Protein AF-A0A9E5L5M3-F1 (afdb_monomer_lite)

Secondary structure (DSSP, 8-state):
-HHHHHHHHHHHHHH--SS-----TTPPPSS-HHHHHHHHHHHHHHHHHHHHHHHHTS-BTTB---S-HHHHHTHHHHHHHHHH--EEETT-TTSHHHHHHHHHHHHHHHHHTTTSS-TT--HHHHHHHIIIIIEEEEES-HHHHHHHHHHHHHHHHTT---TTS-PPPP--TTTEEE--TT--EETTEES--HHHHH--S--THHHHHHHHHHHHHHHHHHHHHHHTT---THHHHHHHHHHHHHHHHHHHHHHS-------

Radius of gyration: 26.04 Å; chains: 1; bounding box: 80×56×61 Å

Sequence (263 aa):
MCQESLINYLLTELNSSSDGGRMDSSEVELVSRDDIETLIRLGETAIENDALVVNKGYETKDHHFKLPQSIRQNANIIDEKLEKIRTCDPAVGSGAFLVGMMTEVVRVRNVLAKYVSDNGRSIYDFKRHAIQNCLYGVDIDPGAVEIAKLRLWLSLIVDEQDIKQIKPLPNLDYKIMQGNSLLEEYEGIKLFDEGIVTASPLDNTKQIEEIKQRLSELQREFFKLHSAGELKGVKKQQIELELKKYNDWLNKLIKAPKVKADN

Structure (mmCIF, N/CA/C/O backbone):
data_AF-A0A9E5L5M3-F1
#
_entry.id   AF-A0A9E5L5M3-F1
#
loop_
_atom_site.group_PDB
_atom_site.id
_atom_site.type_symbol
_atom_site.label_atom_id
_atom_site.label_alt_id
_atom_site.label_comp_id
_atom_site.label_asym_id
_atom_site.label_entity_id
_atom_site.label_seq_id
_atom_site.pdbx_PDB_ins_code
_atom_site.Cartn_x
_atom_site.Cartn_y
_atom_site.Cartn_z
_atom_site.occupancy
_atom_site.B_iso_or_equiv
_atom_site.auth_seq_id
_atom_site.auth_comp_id
_atom_site.auth_asym_id
_atom_site.auth_atom_id
_atom_site.pdbx_PDB_model_num
ATOM 1 N N . MET A 1 1 ? 12.313 -4.919 6.194 1.00 84.75 1 MET A N 1
ATOM 2 C CA . MET A 1 1 ? 10.963 -5.462 6.459 1.00 84.75 1 MET A CA 1
ATOM 3 C C . MET A 1 1 ? 10.030 -5.170 5.291 1.00 84.75 1 MET A C 1
ATOM 5 O O . MET A 1 1 ? 9.664 -6.121 4.627 1.00 84.75 1 MET A O 1
ATOM 9 N N . CYS A 1 2 ? 9.731 -3.905 4.962 1.00 94.81 2 CYS A N 1
ATOM 10 C CA . CYS A 1 2 ? 8.803 -3.572 3.868 1.00 94.81 2 CYS A CA 1
ATOM 11 C C . CYS A 1 2 ? 9.214 -4.140 2.495 1.00 94.81 2 CYS A C 1
ATOM 13 O O . CYS A 1 2 ? 8.377 -4.718 1.815 1.00 94.81 2 CYS A O 1
ATOM 15 N N . GLN A 1 3 ? 10.501 -4.056 2.129 1.00 95.31 3 GLN A N 1
ATOM 16 C CA . GLN A 1 3 ? 11.017 -4.660 0.890 1.00 95.31 3 GLN A CA 1
ATOM 17 C C . GLN A 1 3 ? 10.766 -6.174 0.827 1.00 95.31 3 GLN A C 1
ATOM 19 O O . GLN A 1 3 ? 10.210 -6.650 -0.150 1.00 95.31 3 GLN A O 1
ATOM 24 N N . GLU A 1 4 ? 11.108 -6.922 1.882 1.00 95.44 4 GLU A N 1
ATOM 25 C CA . GLU A 1 4 ? 10.868 -8.376 1.946 1.00 95.44 4 GLU A CA 1
ATOM 26 C C . GLU A 1 4 ? 9.382 -8.726 1.859 1.00 95.44 4 GLU A C 1
ATOM 28 O O . GLU A 1 4 ? 9.000 -9.653 1.150 1.00 95.44 4 GLU A O 1
ATOM 33 N N . SER A 1 5 ? 8.524 -7.975 2.555 1.00 94.94 5 SER A N 1
ATOM 34 C CA . SER A 1 5 ? 7.072 -8.146 2.460 1.00 94.94 5 SER A CA 1
ATOM 35 C C . SER A 1 5 ? 6.575 -7.937 1.029 1.00 94.94 5 SER A C 1
ATOM 37 O O . SER A 1 5 ? 5.749 -8.714 0.556 1.00 94.94 5 SER A O 1
ATOM 39 N N . LEU A 1 6 ? 7.102 -6.930 0.329 1.00 95.81 6 LEU A N 1
ATOM 40 C CA . LEU A 1 6 ? 6.732 -6.636 -1.051 1.00 95.81 6 LEU A CA 1
ATOM 41 C C . LEU A 1 6 ? 7.255 -7.695 -2.033 1.00 95.81 6 LEU A C 1
ATOM 43 O O . LEU A 1 6 ? 6.514 -8.101 -2.926 1.00 95.81 6 LEU A O 1
ATOM 47 N N . ILE A 1 7 ? 8.485 -8.186 -1.831 1.00 96.44 7 ILE A N 1
ATOM 48 C CA . ILE A 1 7 ? 9.067 -9.302 -2.596 1.00 96.44 7 ILE A CA 1
ATOM 49 C C . ILE A 1 7 ? 8.165 -10.531 -2.474 1.00 96.44 7 ILE A C 1
ATOM 51 O O . ILE A 1 7 ? 7.754 -11.097 -3.482 1.00 96.44 7 ILE A O 1
ATOM 55 N N . ASN A 1 8 ? 7.814 -10.922 -1.246 1.00 94.94 8 ASN A N 1
ATOM 56 C CA . ASN A 1 8 ? 6.989 -12.107 -1.011 1.00 94.94 8 ASN A CA 1
ATOM 57 C C . ASN A 1 8 ? 5.560 -11.937 -1.555 1.00 94.94 8 ASN A C 1
ATOM 59 O O . ASN A 1 8 ? 5.003 -12.890 -2.099 1.00 94.94 8 ASN A O 1
ATOM 63 N N . TYR A 1 9 ? 4.980 -10.735 -1.448 1.00 95.56 9 TYR A N 1
ATOM 64 C CA . TYR A 1 9 ? 3.675 -10.426 -2.036 1.00 95.56 9 TYR A CA 1
ATOM 65 C C . TYR A 1 9 ? 3.691 -10.612 -3.553 1.00 95.56 9 TYR A C 1
ATOM 67 O O . TYR A 1 9 ? 2.879 -11.367 -4.077 1.00 95.56 9 TYR A O 1
ATOM 75 N N . LEU A 1 10 ? 4.634 -9.976 -4.255 1.00 95.25 10 LEU A N 1
ATOM 76 C CA . LEU A 1 10 ? 4.727 -10.079 -5.712 1.00 95.25 10 LEU A CA 1
ATOM 77 C C . LEU A 1 10 ? 5.042 -11.504 -6.161 1.00 95.25 10 LEU A C 1
ATOM 79 O O . LEU A 1 10 ? 4.432 -11.979 -7.111 1.00 95.25 10 LEU A O 1
ATOM 83 N N . LEU A 1 11 ? 5.935 -12.203 -5.456 1.00 94.31 11 LEU A N 1
ATOM 84 C CA . LEU A 1 11 ? 6.254 -13.596 -5.759 1.00 94.31 11 LEU A CA 1
ATOM 85 C C . LEU A 1 11 ? 5.009 -14.483 -5.676 1.00 94.31 11 LEU A C 1
ATOM 87 O O . LEU A 1 11 ? 4.822 -15.352 -6.520 1.00 94.31 11 LEU A O 1
ATOM 91 N N . THR A 1 12 ? 4.151 -14.241 -4.683 1.00 91.94 12 THR A N 1
ATOM 92 C CA . THR A 1 12 ? 2.888 -14.967 -4.533 1.00 91.94 12 THR A CA 1
ATOM 93 C C . THR A 1 12 ? 1.916 -14.556 -5.634 1.00 91.94 12 THR A C 1
ATOM 95 O O . THR A 1 12 ? 1.480 -15.391 -6.412 1.00 91.94 12 THR A O 1
ATOM 98 N N . GLU A 1 13 ? 1.607 -13.271 -5.770 1.00 91.88 13 GLU A N 1
ATOM 99 C CA . GLU A 1 13 ? 0.557 -12.779 -6.669 1.00 91.88 13 GLU A CA 1
ATOM 100 C C . GLU A 1 13 ? 0.840 -12.958 -8.164 1.00 91.88 13 GLU A C 1
ATOM 102 O O . GLU A 1 13 ? -0.105 -13.004 -8.954 1.00 91.88 13 GLU A O 1
ATOM 107 N N . LEU A 1 14 ? 2.113 -13.010 -8.562 1.00 90.81 14 LEU A N 1
ATOM 108 C CA . LEU A 1 14 ? 2.514 -13.205 -9.959 1.00 90.81 14 LEU A CA 1
ATOM 109 C C . LEU A 1 14 ? 2.585 -14.683 -10.347 1.00 90.81 14 LEU A C 1
ATOM 111 O O . LEU A 1 14 ? 2.455 -14.992 -11.527 1.00 90.81 14 LEU A O 1
ATOM 115 N N . ASN A 1 15 ? 2.765 -15.573 -9.368 1.00 86.44 15 ASN A N 1
ATOM 116 C CA . ASN A 1 15 ? 2.916 -17.012 -9.591 1.00 86.44 15 ASN A CA 1
ATOM 117 C C . ASN A 1 15 ? 1.757 -17.841 -9.008 1.00 86.44 15 ASN A C 1
ATOM 119 O O . ASN A 1 15 ? 1.805 -19.064 -9.042 1.00 86.44 15 ASN A O 1
ATOM 123 N N . SER A 1 16 ? 0.715 -17.198 -8.472 1.00 80.62 16 SER A N 1
ATOM 124 C CA . SER A 1 16 ? -0.521 -17.874 -8.068 1.00 80.62 16 SER A CA 1
ATOM 125 C C . SER A 1 16 ? -1.422 -18.061 -9.287 1.00 80.62 16 SER A C 1
ATOM 127 O O . SER A 1 16 ? -1.921 -17.085 -9.854 1.00 80.62 16 SER A O 1
ATOM 129 N N . SER A 1 17 ? -1.669 -19.310 -9.674 1.00 56.38 17 SER A N 1
ATOM 130 C CA . SER A 1 17 ? -2.750 -19.691 -10.583 1.00 56.38 17 SER A CA 1
ATOM 131 C C . SER A 1 17 ? -4.102 -19.324 -9.948 1.00 56.38 17 SER A C 1
ATOM 133 O O . SER A 1 17 ? -4.291 -19.390 -8.735 1.00 56.38 17 SER A O 1
ATOM 135 N N . SER A 1 18 ? -5.052 -18.857 -10.760 1.00 48.16 18 SER A N 1
ATOM 136 C CA . SER A 1 18 ? -6.311 -18.227 -10.314 1.00 48.16 18 SER A CA 1
ATOM 137 C C . SER A 1 18 ? -7.307 -19.180 -9.641 1.00 48.16 18 SER A C 1
ATOM 139 O O . SER A 1 18 ? -8.445 -18.789 -9.390 1.00 48.16 18 SER A O 1
ATOM 141 N N . ASP A 1 19 ? -6.912 -20.420 -9.378 1.00 42.75 19 ASP A N 1
ATOM 142 C CA . ASP A 1 19 ? -7.776 -21.470 -8.872 1.00 42.75 19 ASP A CA 1
ATOM 143 C C . ASP A 1 19 ? -6.998 -22.247 -7.810 1.00 42.75 19 ASP A C 1
ATOM 145 O O . ASP A 1 19 ? -5.869 -22.662 -8.055 1.00 42.75 19 ASP A O 1
ATOM 149 N N . GLY A 1 20 ? -7.569 -22.406 -6.613 1.00 45.69 20 GLY A N 1
ATOM 150 C CA . GLY A 1 20 ? -6.932 -22.988 -5.420 1.00 45.69 20 GLY A CA 1
ATOM 151 C C . GLY A 1 20 ? -6.628 -24.492 -5.513 1.00 45.69 20 GLY A C 1
ATOM 152 O O . GLY A 1 20 ? -6.776 -25.222 -4.530 1.00 45.69 20 GLY A O 1
ATOM 153 N N . GLY A 1 21 ? -6.251 -24.974 -6.695 1.00 40.34 21 GLY A N 1
ATOM 154 C CA . GLY A 1 21 ? -5.807 -26.326 -6.974 1.00 40.34 21 GLY A CA 1
ATOM 155 C C . GLY A 1 21 ? -4.376 -26.560 -6.501 1.00 40.34 21 GLY A C 1
ATOM 156 O O . GLY A 1 21 ? -3.517 -25.685 -6.545 1.00 40.34 21 GLY A O 1
ATOM 157 N N . ARG A 1 22 ? -4.129 -27.780 -6.018 1.00 44.84 22 ARG A N 1
ATOM 158 C CA . ARG A 1 22 ? -2.804 -28.286 -5.636 1.00 44.84 22 ARG A CA 1
ATOM 159 C C . ARG A 1 22 ? -1.753 -27.933 -6.693 1.00 44.84 22 ARG A C 1
ATOM 161 O O . ARG A 1 22 ? -1.937 -28.290 -7.850 1.00 44.84 22 ARG A O 1
ATOM 168 N N . MET A 1 23 ? -0.645 -27.341 -6.236 1.00 43.62 23 MET A N 1
ATOM 169 C CA . MET A 1 23 ? 0.590 -27.148 -7.001 1.00 43.62 23 MET A CA 1
ATOM 170 C C . MET A 1 23 ? 0.957 -28.430 -7.757 1.00 43.62 23 MET A C 1
ATOM 172 O O . MET A 1 23 ? 1.378 -29.415 -7.143 1.00 43.62 23 MET A O 1
ATOM 176 N N . ASP A 1 24 ? 0.798 -28.411 -9.078 1.00 44.88 24 ASP A N 1
ATOM 177 C CA . ASP A 1 24 ? 1.493 -29.340 -9.956 1.00 44.88 24 ASP A CA 1
ATOM 178 C C . ASP A 1 24 ? 2.873 -28.758 -10.292 1.00 44.88 24 ASP A C 1
ATOM 180 O O . ASP A 1 24 ? 3.065 -27.550 -10.400 1.00 44.88 24 ASP A O 1
ATOM 184 N N . SER A 1 25 ? 3.863 -29.631 -10.431 1.00 51.25 25 SER A N 1
ATOM 185 C CA . SER A 1 25 ? 5.300 -29.304 -10.452 1.00 51.25 25 SER A CA 1
ATOM 186 C C . SER A 1 25 ? 5.774 -28.673 -11.771 1.00 51.25 25 SER A C 1
ATOM 188 O O . SER A 1 25 ? 6.967 -28.688 -12.068 1.00 51.25 25 SER A O 1
ATOM 190 N N . SER A 1 26 ? 4.844 -28.199 -12.602 1.00 52.78 26 SER A N 1
ATOM 191 C CA . SER A 1 26 ? 5.073 -27.844 -14.004 1.00 52.78 26 SER A CA 1
ATOM 192 C C . SER A 1 26 ? 4.524 -26.469 -14.407 1.00 52.78 26 SER A C 1
ATOM 194 O O . SER A 1 26 ? 4.513 -26.146 -15.594 1.00 52.78 26 SER A O 1
ATOM 196 N N . GLU A 1 27 ? 4.112 -25.630 -13.449 1.00 57.44 27 GLU A N 1
ATOM 197 C CA . GLU A 1 27 ? 3.773 -24.234 -13.742 1.00 57.44 27 GLU A CA 1
ATOM 198 C C . GLU A 1 27 ? 5.043 -23.384 -13.883 1.00 57.44 27 GLU A C 1
ATOM 200 O O . GLU A 1 27 ? 5.918 -23.365 -13.017 1.00 57.44 27 GLU A O 1
ATOM 205 N N . VAL A 1 28 ? 5.161 -22.706 -15.026 1.00 63.78 28 VAL A N 1
ATOM 206 C CA . VAL A 1 28 ? 6.280 -21.816 -15.343 1.00 63.78 28 VAL A CA 1
ATOM 207 C C . VAL A 1 28 ? 6.164 -20.567 -14.475 1.00 63.78 28 VAL A C 1
ATOM 209 O O . VAL A 1 28 ? 5.191 -19.826 -14.591 1.00 63.78 28 VAL A O 1
ATOM 212 N N . GLU A 1 29 ? 7.167 -20.330 -13.630 1.00 74.50 29 GLU A N 1
ATOM 213 C CA . GLU A 1 29 ? 7.303 -19.097 -12.852 1.00 74.50 29 GLU A CA 1
ATOM 214 C C . GLU A 1 29 ? 7.287 -17.890 -13.808 1.00 74.50 29 GLU A C 1
ATOM 216 O O . GLU A 1 29 ? 8.138 -17.775 -14.694 1.00 74.50 29 GLU A O 1
ATOM 221 N N . LEU A 1 30 ? 6.293 -17.008 -13.667 1.00 86.56 30 LEU A N 1
ATOM 222 C CA . LEU A 1 30 ? 6.110 -15.858 -14.557 1.00 86.56 30 LEU A CA 1
ATOM 223 C C . LEU A 1 30 ? 7.256 -14.856 -14.386 1.00 86.56 30 LEU A C 1
ATOM 225 O O . LEU A 1 30 ? 7.755 -14.283 -15.359 1.00 86.56 30 LEU A O 1
ATOM 229 N N . VAL A 1 31 ? 7.655 -14.636 -13.132 1.00 91.50 31 VAL A N 1
ATOM 230 C CA . VAL A 1 31 ? 8.755 -13.754 -12.746 1.00 91.50 31 VAL A CA 1
ATOM 231 C C . VAL A 1 31 ? 9.513 -14.394 -11.590 1.00 91.50 31 VAL A C 1
ATOM 233 O O . VAL A 1 31 ? 8.914 -14.704 -10.560 1.00 91.50 31 VAL A O 1
ATOM 236 N N . SER A 1 32 ? 10.829 -14.539 -11.760 1.00 94.44 32 SER A N 1
ATOM 237 C CA . SER A 1 32 ? 11.700 -15.130 -10.746 1.00 94.44 32 SER A CA 1
ATOM 238 C C . SER A 1 32 ? 11.834 -14.250 -9.503 1.00 94.44 32 SER A C 1
ATOM 240 O O . SER A 1 32 ? 11.769 -13.016 -9.579 1.00 94.44 32 SER A O 1
ATOM 242 N N . ARG A 1 33 ? 12.096 -14.871 -8.346 1.00 94.56 33 ARG A N 1
ATOM 243 C CA . ARG A 1 33 ? 12.426 -14.130 -7.116 1.00 94.56 33 ARG A CA 1
ATOM 244 C C . ARG A 1 33 ? 13.578 -13.139 -7.327 1.00 94.56 33 ARG A C 1
ATOM 246 O O . ARG A 1 33 ? 13.449 -11.989 -6.919 1.00 94.56 33 ARG A O 1
ATOM 253 N N . ASP A 1 34 ? 14.657 -13.551 -7.990 1.00 95.75 34 ASP A N 1
ATOM 254 C CA . ASP A 1 34 ? 15.839 -12.707 -8.224 1.00 95.75 34 ASP A CA 1
ATOM 255 C C . ASP A 1 34 ? 15.509 -11.468 -9.073 1.00 95.75 34 ASP A C 1
ATOM 257 O O . ASP A 1 34 ? 16.004 -10.364 -8.810 1.00 95.75 34 ASP A O 1
ATOM 261 N N . ASP A 1 35 ? 14.614 -11.614 -10.054 1.00 95.25 35 ASP A N 1
ATOM 262 C CA . ASP A 1 35 ? 14.149 -10.496 -10.874 1.00 95.25 35 ASP A CA 1
ATOM 263 C C . ASP A 1 35 ? 13.295 -9.508 -10.064 1.00 95.25 35 ASP A C 1
ATOM 265 O O . ASP A 1 35 ? 13.445 -8.289 -10.204 1.00 95.25 35 ASP A O 1
ATOM 269 N N . ILE A 1 36 ? 12.424 -10.016 -9.182 1.00 95.94 36 ILE A N 1
ATOM 270 C CA . ILE A 1 36 ? 11.619 -9.198 -8.259 1.00 95.94 36 ILE A CA 1
ATOM 271 C C . ILE A 1 36 ? 12.529 -8.456 -7.272 1.00 95.94 36 ILE A C 1
ATOM 273 O O . ILE A 1 36 ? 12.334 -7.263 -7.020 1.00 95.94 36 ILE A O 1
ATOM 277 N N . GLU A 1 37 ? 13.548 -9.126 -6.732 1.00 96.00 37 GLU A N 1
ATOM 278 C CA . GLU A 1 37 ? 14.534 -8.493 -5.853 1.00 96.00 37 GLU A CA 1
ATOM 279 C C . GLU A 1 37 ? 15.315 -7.399 -6.582 1.00 96.00 37 GLU A C 1
ATOM 281 O O . GLU A 1 37 ? 15.509 -6.311 -6.033 1.00 96.00 37 GLU A O 1
ATOM 286 N N . THR A 1 38 ? 15.694 -7.640 -7.837 1.00 94.94 38 THR A N 1
ATOM 287 C CA . THR A 1 38 ? 16.349 -6.638 -8.686 1.00 94.94 38 THR A CA 1
ATOM 288 C C . THR A 1 38 ? 15.454 -5.415 -8.885 1.00 94.94 38 THR A C 1
ATOM 290 O O . THR A 1 38 ? 15.911 -4.285 -8.693 1.00 94.94 38 THR A O 1
ATOM 293 N N . LEU A 1 39 ? 14.165 -5.613 -9.187 1.00 95.38 39 LEU A N 1
ATOM 294 C CA . LEU A 1 39 ? 13.192 -4.522 -9.294 1.00 95.38 39 LEU A CA 1
ATOM 295 C C . LEU A 1 39 ? 13.109 -3.702 -7.995 1.00 95.38 39 LEU A C 1
ATOM 297 O O . LEU A 1 39 ? 13.209 -2.476 -8.036 1.00 95.38 39 LEU A O 1
ATOM 301 N N . ILE A 1 40 ? 12.946 -4.359 -6.845 1.00 95.56 40 ILE A N 1
ATOM 302 C CA . ILE A 1 40 ? 12.693 -3.683 -5.562 1.00 95.56 40 ILE A CA 1
ATOM 303 C C . ILE A 1 40 ? 13.948 -3.005 -5.001 1.00 95.56 40 ILE A C 1
ATOM 305 O O . ILE A 1 40 ? 13.860 -1.914 -4.435 1.00 95.56 40 ILE A O 1
ATOM 309 N N . ARG A 1 41 ? 15.122 -3.632 -5.135 1.00 94.50 41 ARG A N 1
ATOM 310 C CA . ARG A 1 41 ? 16.367 -3.132 -4.533 1.00 94.50 41 ARG A CA 1
ATOM 311 C C . ARG A 1 41 ? 17.139 -2.190 -5.448 1.00 94.50 41 ARG A C 1
ATOM 313 O O . ARG A 1 41 ? 17.783 -1.272 -4.948 1.00 94.50 41 ARG A O 1
ATOM 320 N N . LEU A 1 42 ? 17.103 -2.422 -6.761 1.00 91.31 42 LEU A N 1
ATOM 321 C CA . LEU A 1 42 ? 17.956 -1.727 -7.732 1.00 91.31 42 LEU A CA 1
ATOM 322 C C . LEU A 1 42 ? 17.167 -0.884 -8.743 1.00 91.31 42 LEU A C 1
ATOM 324 O O . LEU A 1 42 ? 17.777 -0.088 -9.460 1.00 91.31 42 LEU A O 1
ATOM 328 N N . GLY A 1 43 ? 15.834 -0.993 -8.775 1.00 89.00 43 GLY A N 1
ATOM 329 C CA . GLY A 1 43 ? 14.982 -0.341 -9.771 1.00 89.00 43 GLY A CA 1
ATOM 330 C C . GLY A 1 43 ? 15.174 1.173 -9.891 1.00 89.00 43 GLY A C 1
ATOM 331 O O . GLY A 1 43 ? 15.227 1.681 -11.006 1.00 89.00 43 GLY A O 1
ATOM 332 N N . GLU A 1 44 ? 15.364 1.905 -8.787 1.00 86.88 44 GLU A N 1
ATOM 333 C CA . GLU A 1 44 ? 15.604 3.362 -8.837 1.00 86.88 44 GLU A CA 1
ATOM 334 C C . GLU A 1 44 ? 16.864 3.723 -9.629 1.00 86.88 44 GLU A C 1
ATOM 336 O O . GLU A 1 44 ? 16.851 4.642 -10.444 1.00 86.88 44 GLU A O 1
ATOM 341 N N . THR A 1 45 ? 17.940 2.954 -9.451 1.00 86.12 45 THR A N 1
ATOM 342 C CA . THR A 1 45 ? 19.214 3.179 -10.156 1.00 86.12 45 THR A CA 1
ATOM 343 C C . THR A 1 45 ? 19.151 2.805 -11.639 1.00 86.12 45 THR A C 1
ATOM 345 O O . THR A 1 45 ? 20.030 3.180 -12.424 1.00 86.12 45 THR A O 1
ATOM 348 N N . ALA A 1 46 ? 18.116 2.057 -12.030 1.00 83.69 46 ALA A N 1
ATOM 349 C CA . ALA A 1 46 ? 17.865 1.665 -13.405 1.00 83.69 46 ALA A CA 1
ATOM 350 C C . ALA A 1 46 ? 17.105 2.741 -14.195 1.00 83.69 46 ALA A C 1
ATOM 352 O O . ALA A 1 46 ? 17.281 2.806 -15.408 1.00 83.69 46 ALA A O 1
ATOM 353 N N . ILE A 1 47 ? 16.332 3.620 -13.535 1.00 81.56 47 ILE A N 1
ATOM 354 C CA . ILE A 1 47 ? 15.413 4.567 -14.198 1.00 81.56 47 ILE A CA 1
ATOM 355 C C . ILE A 1 47 ? 16.119 5.419 -15.260 1.00 81.56 47 ILE A C 1
ATOM 357 O O . ILE A 1 47 ? 15.659 5.478 -16.399 1.00 81.56 47 ILE A O 1
ATOM 361 N N . GLU A 1 48 ? 17.214 6.095 -14.903 1.00 79.56 48 GLU A N 1
ATOM 362 C CA . GLU A 1 48 ? 17.895 7.031 -15.811 1.00 79.56 48 GLU A CA 1
ATOM 363 C C . GLU A 1 48 ? 18.509 6.314 -17.015 1.00 79.56 48 GLU A C 1
ATOM 365 O O . GLU A 1 48 ? 18.331 6.729 -18.160 1.00 79.56 48 GLU A O 1
ATOM 370 N N . ASN A 1 49 ? 19.206 5.209 -16.754 1.00 82.25 49 ASN A N 1
ATOM 371 C CA . ASN A 1 49 ? 19.860 4.424 -17.791 1.00 82.25 49 ASN A CA 1
ATOM 372 C C . ASN A 1 49 ? 18.839 3.792 -18.743 1.00 82.25 49 ASN A C 1
ATOM 374 O O . ASN A 1 49 ? 18.973 3.903 -19.960 1.00 82.25 49 ASN A O 1
ATOM 378 N N . ASP A 1 50 ? 17.795 3.177 -18.198 1.00 82.06 50 ASP A N 1
ATOM 379 C CA . ASP A 1 50 ? 16.799 2.477 -18.998 1.00 82.06 50 ASP A CA 1
ATOM 380 C C . ASP A 1 50 ? 15.958 3.473 -19.810 1.00 82.06 50 ASP A C 1
ATOM 382 O O . ASP A 1 50 ? 15.642 3.204 -20.968 1.00 82.06 50 ASP A O 1
ATOM 386 N N . ALA A 1 51 ? 15.690 4.674 -19.280 1.00 77.62 51 ALA A N 1
ATOM 387 C CA . ALA A 1 51 ? 15.050 5.749 -20.039 1.00 77.62 51 ALA A CA 1
ATOM 388 C C . ALA A 1 51 ? 15.872 6.169 -21.273 1.00 77.62 51 ALA A C 1
ATOM 390 O O . ALA A 1 51 ? 15.302 6.438 -22.332 1.00 77.62 51 ALA A O 1
ATOM 391 N N . LEU A 1 52 ? 17.206 6.193 -21.173 1.00 79.19 52 LEU A N 1
ATOM 392 C CA . LEU A 1 52 ? 18.074 6.466 -22.323 1.00 79.19 52 LEU A CA 1
ATOM 393 C C . LEU A 1 52 ? 17.998 5.352 -23.374 1.00 79.19 52 LEU A C 1
ATOM 395 O O . LEU A 1 52 ? 17.993 5.656 -24.567 1.00 79.19 52 LEU A O 1
ATOM 399 N N . VAL A 1 53 ? 17.923 4.087 -22.951 1.00 80.81 53 VAL A N 1
ATOM 400 C CA . VAL A 1 53 ? 17.785 2.936 -23.861 1.00 80.81 53 VAL A CA 1
ATOM 401 C C . VAL A 1 53 ? 16.436 2.972 -24.583 1.00 80.81 53 VAL A C 1
ATOM 403 O O . VAL A 1 53 ? 16.402 2.841 -25.806 1.00 80.81 53 VAL A O 1
ATOM 406 N N . VAL A 1 54 ? 15.338 3.241 -23.865 1.00 78.06 54 VAL A N 1
ATOM 407 C CA . VAL A 1 54 ? 13.993 3.389 -24.454 1.00 78.06 54 VAL A CA 1
ATOM 408 C C . VAL A 1 54 ? 13.960 4.523 -25.479 1.00 78.06 54 VAL A C 1
ATOM 410 O O . VAL A 1 54 ? 13.483 4.321 -26.593 1.00 78.06 54 VAL A O 1
ATOM 413 N N . ASN A 1 55 ? 14.518 5.690 -25.146 1.00 79.00 55 ASN A N 1
ATOM 414 C CA . ASN A 1 55 ? 14.533 6.847 -26.047 1.00 79.00 55 ASN A CA 1
ATOM 415 C C . ASN A 1 55 ? 15.391 6.625 -27.301 1.00 79.00 55 ASN A C 1
ATOM 417 O O . ASN A 1 55 ? 15.066 7.151 -28.364 1.00 79.00 55 ASN A O 1
ATOM 421 N N . LYS A 1 56 ? 16.494 5.873 -27.192 1.00 79.00 56 LYS A N 1
ATOM 422 C CA . LYS A 1 56 ? 17.355 5.532 -28.337 1.00 79.00 56 LYS A CA 1
ATOM 423 C C . LYS A 1 56 ? 16.762 4.422 -29.210 1.00 79.00 56 LYS A C 1
ATOM 425 O O . LYS A 1 56 ? 17.059 4.377 -30.399 1.00 79.00 56 LYS A O 1
ATOM 430 N N . GLY A 1 57 ? 15.949 3.534 -28.637 1.00 75.06 57 GLY A N 1
ATOM 431 C CA . GLY A 1 57 ? 15.316 2.413 -29.337 1.00 75.06 57 GLY A CA 1
ATOM 432 C C . GLY A 1 57 ? 16.231 1.207 -29.597 1.00 75.06 57 GLY A C 1
ATOM 433 O O . GLY A 1 57 ? 15.791 0.247 -30.223 1.00 75.06 57 GLY A O 1
ATOM 434 N N . TYR A 1 58 ? 17.487 1.231 -29.133 1.00 72.25 58 TYR A N 1
ATOM 435 C CA . TYR A 1 58 ? 18.437 0.117 -29.231 1.00 72.25 58 TYR A CA 1
ATOM 436 C C . TYR A 1 58 ? 19.473 0.153 -28.094 1.00 72.25 58 TYR A C 1
ATOM 438 O O . TYR A 1 58 ? 19.810 1.220 -27.576 1.00 72.25 58 TYR A O 1
ATOM 446 N N . GLU A 1 59 ? 19.996 -1.018 -27.719 1.00 81.94 59 GLU A N 1
ATOM 447 C CA . GLU A 1 59 ? 21.063 -1.148 -26.718 1.00 81.94 59 GLU A CA 1
ATOM 448 C C . GLU A 1 59 ? 22.450 -0.863 -27.318 1.00 81.94 59 GLU A C 1
ATOM 450 O O . GLU A 1 59 ? 22.725 -1.123 -28.490 1.00 81.94 59 GLU A O 1
ATOM 455 N N . THR A 1 60 ? 23.357 -0.342 -26.494 1.00 75.25 60 THR A N 1
ATOM 456 C CA . THR A 1 60 ? 24.773 -0.126 -26.830 1.00 75.25 60 THR A CA 1
ATOM 457 C C . THR A 1 60 ? 25.658 -0.781 -25.774 1.00 75.25 60 THR A C 1
ATOM 459 O O . THR A 1 60 ? 25.174 -1.122 -24.698 1.00 75.25 60 THR A O 1
ATOM 462 N N . LYS A 1 61 ? 26.970 -0.905 -26.029 1.00 72.12 61 LYS A N 1
ATOM 463 C CA . LYS A 1 61 ? 27.923 -1.434 -25.031 1.00 72.12 61 LYS A CA 1
ATOM 464 C C . LYS A 1 61 ? 27.831 -0.725 -23.674 1.00 72.12 61 LYS A C 1
ATOM 466 O O . LYS A 1 61 ? 27.971 -1.380 -22.649 1.00 72.12 61 LYS A O 1
ATOM 471 N N . ASP A 1 62 ? 27.547 0.576 -23.686 1.00 72.06 62 ASP A N 1
ATOM 472 C CA . ASP A 1 62 ? 27.499 1.405 -22.478 1.00 72.06 62 ASP A CA 1
ATOM 473 C C . ASP A 1 62 ? 26.072 1.627 -21.940 1.00 72.06 62 ASP A C 1
ATOM 475 O O . ASP A 1 62 ? 25.914 2.128 -20.834 1.00 72.06 62 ASP A O 1
ATOM 479 N N . HIS A 1 63 ? 25.028 1.268 -22.704 1.00 74.50 63 HIS A N 1
ATOM 480 C CA . HIS A 1 63 ? 23.622 1.494 -22.337 1.00 74.50 63 HIS A CA 1
ATOM 481 C C . HIS A 1 63 ? 22.784 0.261 -22.698 1.00 74.50 63 HIS A C 1
ATOM 483 O O . HIS A 1 63 ? 22.388 0.096 -23.853 1.00 74.50 63 HIS A O 1
ATOM 489 N N . HIS A 1 64 ? 22.522 -0.585 -21.709 1.00 81.12 64 HIS A N 1
ATOM 490 C CA . HIS A 1 64 ? 21.678 -1.783 -21.787 1.00 81.12 64 HIS A CA 1
ATOM 491 C C . HIS A 1 64 ? 20.600 -1.709 -20.704 1.00 81.12 64 HIS A C 1
ATOM 493 O O . HIS A 1 64 ? 20.796 -0.992 -19.723 1.00 81.12 64 HIS A O 1
ATOM 499 N N . PHE A 1 65 ? 19.478 -2.421 -20.850 1.00 82.44 65 PHE A N 1
ATOM 500 C CA . PHE A 1 65 ? 18.462 -2.448 -19.792 1.00 82.44 65 PHE A CA 1
ATOM 501 C C . PHE A 1 65 ? 19.041 -3.049 -18.508 1.00 82.44 65 PHE A C 1
ATOM 503 O O . PHE A 1 65 ? 19.529 -4.178 -18.511 1.00 82.44 65 PHE A O 1
ATOM 510 N N . LYS A 1 66 ? 18.962 -2.301 -17.406 1.00 85.88 66 LYS A N 1
ATOM 511 C CA . LYS A 1 66 ? 19.335 -2.785 -16.073 1.00 85.88 66 LYS A CA 1
ATOM 512 C C . LYS A 1 66 ? 18.208 -3.580 -15.429 1.00 85.88 66 LYS A C 1
ATOM 514 O O . LYS A 1 66 ? 18.482 -4.465 -14.624 1.00 85.88 66 LYS A O 1
ATOM 519 N N . LEU A 1 67 ? 16.953 -3.282 -15.773 1.00 90.81 67 LEU A N 1
ATOM 520 C CA . LEU A 1 67 ? 15.824 -4.089 -15.321 1.00 90.81 67 LEU A CA 1
ATOM 521 C C . LEU A 1 67 ? 15.671 -5.384 -16.137 1.00 90.81 67 LEU A C 1
ATOM 523 O O . LEU A 1 67 ? 15.706 -5.343 -17.378 1.00 90.81 67 LEU A O 1
ATOM 527 N N . PRO A 1 68 ? 15.423 -6.526 -15.463 1.00 92.75 68 PRO A N 1
ATOM 528 C CA . PRO A 1 68 ? 15.224 -7.810 -16.122 1.00 92.75 68 PRO A CA 1
ATOM 529 C C . PRO A 1 68 ? 14.110 -7.783 -17.170 1.00 92.75 68 PRO A C 1
ATOM 531 O O . PRO A 1 68 ? 13.111 -7.069 -17.043 1.00 92.75 68 PRO A O 1
ATOM 534 N N . GLN A 1 69 ? 14.264 -8.590 -18.221 1.00 91.00 69 GLN A N 1
ATOM 535 C CA . GLN A 1 69 ? 13.281 -8.670 -19.304 1.00 91.00 69 GLN A CA 1
ATOM 536 C C . GLN A 1 69 ? 11.908 -9.151 -18.812 1.00 91.00 69 GLN A C 1
ATOM 538 O O . GLN A 1 69 ? 10.897 -8.601 -19.246 1.00 91.00 69 GLN A O 1
ATOM 543 N N . SER A 1 70 ? 11.878 -10.113 -17.886 1.00 93.12 70 SER A N 1
ATOM 544 C CA . SER A 1 70 ? 10.662 -10.624 -17.236 1.00 93.12 70 SER A CA 1
ATOM 545 C C . SER A 1 70 ? 9.862 -9.499 -16.568 1.00 93.12 70 SER A C 1
ATOM 547 O O . SER A 1 70 ? 8.654 -9.397 -16.766 1.00 93.12 70 SER A O 1
ATOM 549 N N . ILE A 1 71 ? 10.534 -8.588 -15.859 1.00 94.69 71 ILE A N 1
ATOM 550 C CA . ILE A 1 71 ? 9.912 -7.417 -15.227 1.00 94.69 71 ILE A CA 1
ATOM 551 C C . ILE A 1 71 ? 9.363 -6.452 -16.274 1.00 94.69 71 ILE A C 1
ATOM 553 O O . ILE A 1 71 ? 8.218 -6.017 -16.174 1.00 94.69 71 ILE A O 1
ATOM 557 N N . ARG A 1 72 ? 10.158 -6.129 -17.300 1.00 92.00 72 ARG A N 1
ATOM 558 C CA . ARG A 1 72 ? 9.756 -5.175 -18.346 1.00 92.00 72 ARG A CA 1
ATOM 559 C C . ARG A 1 72 ? 8.547 -5.668 -19.140 1.00 92.00 72 ARG A C 1
ATOM 561 O O . ARG A 1 72 ? 7.645 -4.887 -19.418 1.00 92.00 72 ARG A O 1
ATOM 568 N N . GLN A 1 73 ? 8.510 -6.956 -19.482 1.00 92.38 73 GLN A N 1
ATOM 569 C CA . GLN A 1 73 ? 7.400 -7.561 -20.223 1.00 92.38 73 GLN A CA 1
ATOM 570 C C . GLN A 1 73 ? 6.122 -7.669 -19.384 1.00 92.38 73 GLN A C 1
ATOM 572 O O . GLN A 1 73 ? 5.029 -7.498 -19.919 1.00 92.38 73 GLN A O 1
ATOM 577 N N . ASN A 1 74 ? 6.253 -7.889 -18.073 1.00 93.94 74 ASN A N 1
ATOM 578 C CA . ASN A 1 74 ? 5.122 -8.030 -17.155 1.00 93.94 74 ASN A CA 1
ATOM 579 C C . ASN A 1 74 ? 4.787 -6.737 -16.387 1.00 93.94 74 ASN A C 1
ATOM 581 O O . ASN A 1 74 ? 3.975 -6.771 -15.464 1.00 93.94 74 ASN A O 1
ATOM 585 N N . ALA A 1 75 ? 5.357 -5.585 -16.760 1.00 93.75 75 ALA A N 1
ATOM 586 C CA . ALA A 1 75 ? 5.247 -4.340 -15.995 1.00 93.75 75 ALA A CA 1
ATOM 587 C C . ALA A 1 75 ? 3.797 -3.899 -15.728 1.00 93.75 75 ALA A C 1
ATOM 589 O O . ALA A 1 75 ? 3.492 -3.450 -14.626 1.00 93.75 75 ALA A O 1
ATOM 590 N N . ASN A 1 76 ? 2.897 -4.078 -16.703 1.00 93.12 76 ASN A N 1
ATOM 591 C CA . ASN A 1 76 ? 1.471 -3.770 -16.540 1.00 93.12 76 ASN A CA 1
ATOM 592 C C . ASN A 1 76 ? 0.810 -4.644 -15.463 1.00 93.12 76 ASN A C 1
ATOM 594 O O . ASN A 1 76 ? 0.082 -4.130 -14.621 1.00 93.12 76 ASN A O 1
ATOM 598 N N . ILE A 1 77 ? 1.095 -5.951 -15.468 1.00 94.12 77 ILE A N 1
ATOM 599 C CA . ILE A 1 77 ? 0.539 -6.910 -14.502 1.00 94.12 77 ILE A CA 1
ATOM 600 C C . ILE A 1 77 ? 1.079 -6.600 -13.104 1.00 94.12 77 ILE A C 1
ATOM 602 O O . ILE A 1 77 ? 0.321 -6.558 -12.137 1.00 94.12 77 ILE A O 1
ATOM 606 N N . ILE A 1 78 ? 2.383 -6.332 -12.992 1.00 95.62 78 ILE A N 1
ATOM 607 C CA . ILE A 1 78 ? 3.015 -5.987 -11.715 1.00 95.62 78 ILE A CA 1
ATOM 608 C C . ILE A 1 78 ? 2.414 -4.687 -11.163 1.00 95.62 78 ILE A C 1
ATOM 610 O O . ILE A 1 78 ? 2.044 -4.639 -9.991 1.00 95.62 78 ILE A O 1
ATOM 614 N N . ASP A 1 79 ? 2.269 -3.647 -11.990 1.00 95.19 79 ASP A N 1
ATOM 615 C CA . ASP A 1 79 ? 1.675 -2.380 -11.555 1.00 95.19 79 ASP A CA 1
ATOM 616 C C . ASP A 1 79 ? 0.214 -2.546 -11.110 1.00 95.19 79 ASP A C 1
ATOM 618 O O . ASP A 1 79 ? -0.164 -1.993 -10.079 1.00 95.19 79 ASP A O 1
ATOM 622 N N . GLU A 1 80 ? -0.580 -3.366 -11.804 1.00 94.38 80 GLU A N 1
ATOM 623 C CA . GLU A 1 80 ? -1.959 -3.678 -11.410 1.00 94.38 80 GLU A CA 1
ATOM 624 C C . GLU A 1 80 ? -2.019 -4.383 -10.042 1.00 94.38 80 GLU A C 1
ATOM 626 O O . GLU A 1 80 ? -2.844 -4.047 -9.185 1.00 94.38 80 GLU A O 1
ATOM 631 N N . LYS A 1 81 ? -1.119 -5.343 -9.795 1.00 95.94 81 LYS A N 1
ATOM 632 C CA . LYS A 1 81 ? -1.019 -6.020 -8.492 1.00 95.94 81 LYS A CA 1
ATOM 633 C C . LYS A 1 81 ? -0.601 -5.056 -7.383 1.00 95.94 81 LYS A C 1
ATOM 635 O O . LYS A 1 81 ? -1.120 -5.150 -6.271 1.00 95.94 81 LYS A O 1
ATOM 640 N N . LEU A 1 82 ? 0.303 -4.120 -7.668 1.00 96.44 82 LEU A N 1
ATOM 641 C CA . LEU A 1 82 ? 0.722 -3.081 -6.723 1.00 96.44 82 LEU A CA 1
ATOM 642 C C . LEU A 1 82 ? -0.354 -2.018 -6.494 1.00 96.44 82 LEU A C 1
ATOM 644 O O . LEU A 1 82 ? -0.421 -1.442 -5.413 1.00 96.44 82 LEU A O 1
ATOM 648 N N . GLU A 1 83 ? -1.212 -1.753 -7.475 1.00 95.00 83 GLU A N 1
ATOM 649 C CA . GLU A 1 83 ? -2.371 -0.881 -7.307 1.00 95.00 83 GLU A CA 1
ATOM 650 C C . GLU A 1 83 ? -3.384 -1.484 -6.332 1.00 95.00 83 GLU A C 1
ATOM 652 O O . GLU A 1 83 ? -3.908 -0.788 -5.467 1.00 95.00 83 GLU A O 1
ATOM 657 N N . LYS A 1 84 ? -3.634 -2.791 -6.432 1.00 95.56 84 LYS A N 1
ATOM 658 C CA . LYS A 1 84 ? -4.655 -3.491 -5.635 1.00 95.56 84 LYS A CA 1
ATOM 659 C C . LYS A 1 84 ? -4.165 -3.984 -4.272 1.00 95.56 84 LYS A C 1
ATOM 661 O O . LYS A 1 84 ? -4.973 -4.513 -3.504 1.00 95.56 84 LYS A O 1
ATOM 666 N N . ILE A 1 85 ? -2.880 -3.809 -3.957 1.00 95.88 85 ILE A N 1
ATOM 667 C CA . ILE A 1 85 ? -2.288 -4.278 -2.700 1.00 95.88 85 ILE A CA 1
ATOM 668 C C . ILE A 1 85 ? -3.018 -3.688 -1.487 1.00 95.88 85 ILE A C 1
ATOM 670 O O . ILE A 1 85 ? -3.379 -2.509 -1.459 1.00 95.88 85 ILE A O 1
ATOM 674 N N . ARG A 1 86 ? -3.216 -4.510 -0.454 1.00 95.62 86 ARG A N 1
ATOM 675 C CA . ARG A 1 86 ? -3.756 -4.086 0.842 1.00 95.62 86 ARG A CA 1
ATOM 676 C C . ARG A 1 86 ? -2.754 -4.418 1.935 1.00 95.62 86 ARG A C 1
ATOM 678 O O . ARG A 1 86 ? -2.336 -5.560 2.067 1.00 95.62 86 ARG A O 1
ATOM 685 N N . THR A 1 87 ? -2.375 -3.413 2.713 1.00 95.56 87 THR A N 1
ATOM 686 C CA . THR A 1 87 ? -1.473 -3.537 3.860 1.00 95.56 87 THR A CA 1
ATOM 687 C C . THR A 1 87 ? -2.240 -3.185 5.124 1.00 95.56 87 THR A C 1
ATOM 689 O O . THR A 1 87 ? -2.832 -2.110 5.197 1.00 95.56 87 THR A O 1
ATOM 692 N N . CYS A 1 88 ? -2.212 -4.078 6.109 1.00 94.31 88 CYS A N 1
ATOM 693 C CA . CYS A 1 88 ? -2.815 -3.865 7.419 1.00 94.31 88 CYS A CA 1
ATOM 694 C C . CYS A 1 88 ? -1.737 -3.913 8.506 1.00 94.31 88 CYS A C 1
ATOM 696 O O . CYS A 1 88 ? -0.921 -4.834 8.507 1.00 94.31 88 CYS A O 1
ATOM 698 N N . ASP A 1 89 ? -1.749 -2.940 9.417 1.00 96.06 89 ASP A N 1
ATOM 699 C CA . ASP A 1 89 ? -0.904 -2.910 10.613 1.00 96.06 89 ASP A CA 1
ATOM 700 C C . ASP A 1 89 ? -1.771 -2.896 11.893 1.00 96.06 89 ASP A C 1
ATOM 702 O O . ASP A 1 89 ? -2.358 -1.863 12.227 1.00 96.06 89 ASP A O 1
ATOM 706 N N . PRO A 1 90 ? -1.901 -4.030 12.609 1.00 94.12 90 PRO A N 1
ATOM 707 C CA . PRO A 1 90 ? -2.785 -4.154 13.769 1.00 94.12 90 PRO A CA 1
ATOM 708 C C . PRO A 1 90 ? -2.243 -3.486 15.046 1.00 94.12 90 PRO A C 1
ATOM 710 O O . PRO A 1 90 ? -2.931 -3.503 16.065 1.00 94.12 90 PRO A O 1
ATOM 713 N N . ALA A 1 91 ? -1.028 -2.940 15.027 1.00 95.25 91 ALA A N 1
ATOM 714 C CA . ALA A 1 91 ? -0.452 -2.167 16.126 1.00 95.25 91 ALA A CA 1
ATOM 715 C C . ALA A 1 91 ? 0.306 -0.974 15.532 1.00 95.25 91 ALA A C 1
ATOM 717 O O . ALA A 1 91 ? 1.529 -0.861 15.649 1.00 95.25 91 ALA A O 1
ATOM 718 N N . VAL A 1 92 ? -0.444 -0.124 14.823 1.00 96.56 92 VAL A N 1
ATOM 719 C CA . VAL A 1 92 ? 0.114 0.849 13.874 1.00 96.56 92 VAL A CA 1
ATOM 720 C C . VAL A 1 92 ? 1.052 1.863 14.526 1.00 96.56 92 VAL A C 1
ATOM 722 O O . VAL A 1 92 ? 1.948 2.406 13.863 1.00 96.56 92 VAL A O 1
ATOM 725 N N . GLY A 1 93 ? 0.879 2.138 15.820 1.00 96.81 93 GLY A N 1
ATOM 726 C CA . GLY A 1 93 ? 1.644 3.134 16.547 1.00 96.81 93 GLY A CA 1
ATOM 727 C C . GLY A 1 93 ? 1.626 4.469 15.805 1.00 96.81 93 GLY A C 1
ATOM 728 O O . GLY A 1 93 ? 0.606 4.931 15.308 1.00 96.81 93 GLY A O 1
ATOM 729 N N . SER A 1 94 ? 2.804 5.069 15.637 1.00 96.12 94 SER A N 1
ATOM 730 C CA . SER A 1 94 ? 2.967 6.318 14.875 1.00 96.12 94 SER A CA 1
ATOM 731 C C . SER A 1 94 ? 2.830 6.178 13.345 1.00 96.12 94 SER A C 1
ATOM 733 O O . SER A 1 94 ? 3.102 7.133 12.616 1.00 96.12 94 SER A O 1
ATOM 735 N N . GLY A 1 95 ? 2.508 4.993 12.818 1.00 95.69 95 GLY A N 1
ATOM 736 C CA . GLY A 1 95 ? 2.361 4.736 11.380 1.00 95.69 95 GLY A CA 1
ATOM 737 C C . GLY A 1 95 ? 3.676 4.618 10.605 1.00 95.69 95 GLY A C 1
ATOM 738 O O . GLY A 1 95 ? 3.699 4.835 9.395 1.00 95.69 95 GLY A O 1
ATOM 739 N N . ALA A 1 96 ? 4.794 4.316 11.277 1.00 96.00 96 ALA A N 1
ATOM 740 C CA . ALA A 1 96 ? 6.111 4.202 10.632 1.00 96.00 96 ALA A CA 1
ATOM 741 C C . ALA A 1 96 ? 6.135 3.101 9.563 1.00 96.00 96 ALA A C 1
ATOM 743 O O . ALA A 1 96 ? 6.643 3.314 8.462 1.00 96.00 96 ALA A O 1
ATOM 744 N N . PHE A 1 97 ? 5.547 1.946 9.877 1.00 96.06 97 PHE A N 1
ATOM 745 C CA . PHE A 1 97 ? 5.480 0.820 8.957 1.00 96.06 97 PHE A CA 1
ATOM 746 C C . PHE A 1 97 ? 4.616 1.132 7.733 1.00 96.06 97 PHE A C 1
ATOM 748 O O . PHE A 1 97 ? 5.075 0.928 6.612 1.00 96.06 97 PHE A O 1
ATOM 755 N N . LEU A 1 98 ? 3.416 1.698 7.921 1.00 96.50 98 LEU A N 1
ATOM 756 C CA . LEU A 1 98 ? 2.532 2.067 6.809 1.00 96.50 98 LEU A CA 1
ATOM 757 C C . LEU A 1 98 ? 3.183 3.067 5.852 1.00 96.50 98 LEU A C 1
ATOM 759 O O . LEU A 1 98 ? 3.117 2.887 4.639 1.00 96.50 98 LEU A O 1
ATOM 763 N N . VAL A 1 99 ? 3.859 4.088 6.382 1.00 95.94 99 VAL A N 1
ATOM 764 C CA . VAL A 1 99 ? 4.593 5.063 5.560 1.00 95.94 99 VAL A CA 1
ATOM 765 C C . VAL A 1 99 ? 5.772 4.405 4.845 1.00 95.94 99 VAL A C 1
ATOM 767 O O . VAL A 1 99 ? 6.000 4.683 3.667 1.00 95.94 99 VAL A O 1
ATOM 770 N N . GLY A 1 100 ? 6.490 3.503 5.519 1.00 96.56 100 GLY A N 1
ATOM 771 C CA . GLY A 1 100 ? 7.546 2.705 4.902 1.00 96.56 100 GLY A CA 1
ATOM 772 C C . GLY A 1 100 ? 7.012 1.865 3.743 1.00 96.56 100 GLY A C 1
ATOM 773 O O . GLY A 1 100 ? 7.522 1.963 2.634 1.00 96.56 100 GLY A O 1
ATOM 774 N N . MET A 1 101 ? 5.939 1.103 3.962 1.00 97.00 101 MET A N 1
ATOM 775 C CA . MET A 1 101 ? 5.316 0.273 2.928 1.00 97.00 101 MET A CA 1
ATOM 776 C C . MET A 1 101 ? 4.798 1.104 1.754 1.00 97.00 101 MET A C 1
ATOM 778 O O . MET A 1 101 ? 5.042 0.766 0.601 1.00 97.00 101 MET A O 1
ATOM 782 N N . MET A 1 102 ? 4.124 2.219 2.036 1.00 96.38 102 MET A N 1
ATOM 783 C CA . MET A 1 102 ? 3.675 3.151 1.007 1.00 96.38 102 MET A CA 1
ATOM 784 C C . MET A 1 102 ? 4.847 3.644 0.157 1.00 96.38 102 MET A C 1
ATOM 786 O O . MET A 1 102 ? 4.750 3.650 -1.065 1.00 96.38 102 MET A O 1
ATOM 790 N N . THR A 1 103 ? 5.951 4.039 0.796 1.00 95.50 103 THR A N 1
ATOM 791 C CA . THR A 1 103 ? 7.150 4.523 0.100 1.00 95.50 103 THR A CA 1
ATOM 792 C C . THR A 1 103 ? 7.717 3.448 -0.825 1.00 95.50 103 THR A C 1
ATOM 794 O O . THR A 1 103 ? 8.013 3.740 -1.980 1.00 95.50 103 THR A O 1
ATOM 797 N N . GLU A 1 104 ? 7.791 2.199 -0.358 1.00 96.81 104 GLU A N 1
ATOM 798 C CA . GLU A 1 104 ? 8.229 1.056 -1.164 1.00 96.81 104 GLU A CA 1
ATOM 799 C C . GLU A 1 104 ? 7.328 0.808 -2.381 1.00 96.81 104 GLU A C 1
ATOM 801 O O . GLU A 1 104 ? 7.817 0.728 -3.507 1.00 96.81 104 GLU A O 1
ATOM 806 N N . VAL A 1 105 ? 6.008 0.741 -2.180 1.00 96.75 105 VAL A N 1
ATOM 807 C CA . VAL A 1 105 ? 5.043 0.511 -3.267 1.00 96.75 105 VAL A CA 1
ATOM 808 C C . VAL A 1 105 ? 5.100 1.643 -4.292 1.00 96.75 105 VAL A C 1
ATOM 810 O O . VAL A 1 105 ? 5.214 1.385 -5.488 1.00 96.75 105 VAL A O 1
ATOM 813 N N . VAL A 1 106 ? 5.065 2.899 -3.841 1.00 95.44 106 VAL A N 1
ATOM 814 C CA . VAL A 1 106 ? 5.118 4.081 -4.718 1.00 95.44 106 VAL A CA 1
ATOM 815 C C . VAL A 1 106 ? 6.410 4.104 -5.523 1.00 95.44 106 VAL A C 1
ATOM 817 O O . VAL A 1 106 ? 6.377 4.358 -6.726 1.00 95.44 106 VAL A O 1
ATOM 820 N N . ARG A 1 107 ? 7.540 3.796 -4.881 1.00 94.88 107 ARG A N 1
ATOM 821 C CA . ARG A 1 107 ? 8.838 3.707 -5.543 1.00 94.88 107 ARG A CA 1
ATOM 822 C C . ARG A 1 107 ? 8.824 2.689 -6.678 1.00 94.88 107 ARG A C 1
ATOM 824 O O . ARG A 1 107 ? 9.213 3.025 -7.794 1.00 94.88 107 ARG A O 1
ATOM 831 N N . VAL A 1 108 ? 8.357 1.468 -6.419 1.00 95.62 108 VAL A N 1
ATOM 832 C CA . VAL A 1 108 ? 8.324 0.412 -7.442 1.00 95.62 108 VAL A CA 1
ATOM 833 C C . VAL A 1 108 ? 7.373 0.786 -8.581 1.00 95.62 108 VAL A C 1
ATOM 835 O O . VAL A 1 108 ? 7.744 0.665 -9.745 1.00 95.62 108 VAL A O 1
ATOM 838 N N . ARG A 1 109 ? 6.187 1.326 -8.280 1.00 94.88 109 ARG A N 1
ATOM 839 C CA . ARG A 1 109 ? 5.251 1.803 -9.315 1.00 94.88 109 ARG A CA 1
ATOM 840 C C . ARG A 1 109 ? 5.840 2.935 -10.161 1.00 94.88 109 ARG A C 1
ATOM 842 O O . ARG A 1 109 ? 5.653 2.958 -11.374 1.00 94.88 109 ARG A O 1
ATOM 849 N N . ASN A 1 110 ? 6.619 3.831 -9.555 1.00 92.50 110 ASN A N 1
ATOM 850 C CA . ASN A 1 110 ? 7.329 4.888 -10.276 1.00 92.50 110 ASN A CA 1
ATOM 851 C C . ASN A 1 110 ? 8.417 4.336 -11.216 1.00 92.50 110 ASN A C 1
ATOM 853 O O . ASN A 1 110 ? 8.578 4.838 -12.327 1.00 92.50 110 ASN A O 1
ATOM 857 N N . VAL A 1 111 ? 9.127 3.276 -10.811 1.00 92.44 111 VAL A N 1
ATOM 858 C CA . VAL A 1 111 ? 10.062 2.550 -11.692 1.00 92.44 111 VAL A CA 1
ATOM 859 C C . VAL A 1 111 ? 9.311 1.927 -12.877 1.00 92.44 111 VAL A C 1
ATOM 861 O O . VAL A 1 111 ? 9.731 2.069 -14.026 1.00 92.44 111 VAL A O 1
ATOM 864 N N . LEU A 1 112 ? 8.171 1.279 -12.615 1.00 92.12 112 LEU A N 1
ATOM 865 C CA . LEU A 1 112 ? 7.359 0.612 -13.637 1.00 92.12 112 LEU A CA 1
ATOM 866 C C . LEU A 1 112 ? 6.671 1.581 -14.602 1.00 92.12 112 LEU A C 1
ATOM 868 O O . LEU A 1 112 ? 6.427 1.208 -15.746 1.00 92.12 112 LEU A O 1
ATOM 872 N N . ALA A 1 113 ? 6.417 2.829 -14.200 1.00 89.69 113 ALA A N 1
ATOM 873 C CA . ALA A 1 113 ? 5.763 3.836 -15.037 1.00 89.69 113 ALA A CA 1
ATOM 874 C C . ALA A 1 113 ? 6.471 4.079 -16.386 1.00 89.69 113 ALA A C 1
ATOM 876 O O . ALA A 1 113 ? 5.836 4.518 -17.337 1.00 89.69 113 ALA A O 1
ATOM 877 N N . LYS A 1 114 ? 7.770 3.760 -16.510 1.00 84.62 114 LYS A N 1
ATOM 878 C CA . LYS A 1 114 ? 8.513 3.828 -17.786 1.00 84.62 114 LYS A CA 1
ATOM 879 C C . LYS A 1 114 ? 8.149 2.727 -18.784 1.00 84.62 114 LYS A C 1
ATOM 881 O O . LYS A 1 114 ? 8.427 2.866 -19.971 1.00 84.62 114 LYS A O 1
ATOM 886 N N . TYR A 1 115 ? 7.554 1.646 -18.298 1.00 86.94 115 TYR A N 1
ATOM 887 C CA . TYR A 1 115 ? 7.212 0.444 -19.057 1.00 86.94 115 TYR A CA 1
ATOM 888 C C . TYR A 1 115 ? 5.700 0.274 -19.244 1.00 86.94 115 TYR A C 1
ATOM 890 O O . TYR A 1 115 ? 5.262 -0.650 -19.926 1.00 86.94 115 TYR A O 1
ATOM 898 N N . VAL A 1 116 ? 4.902 1.165 -18.653 1.00 85.81 116 VAL A N 1
ATOM 899 C CA . VAL A 1 116 ? 3.439 1.169 -18.719 1.00 85.81 116 VAL A CA 1
ATOM 900 C C . VAL A 1 116 ? 2.983 2.311 -19.629 1.00 85.81 116 VAL A C 1
ATOM 902 O O . VAL A 1 116 ? 3.564 3.390 -19.623 1.00 85.81 116 VAL A O 1
ATOM 905 N N . SER A 1 117 ? 1.938 2.091 -20.427 1.00 75.38 117 SER A N 1
ATOM 906 C CA . SER A 1 117 ? 1.499 3.013 -21.492 1.00 75.38 117 SER A CA 1
ATOM 907 C C . SER A 1 117 ? 0.816 4.307 -21.014 1.00 75.38 117 SER A C 1
ATOM 909 O O . SER A 1 117 ? 0.218 5.015 -21.822 1.00 75.38 117 SER A O 1
ATOM 911 N N . ASP A 1 118 ? 0.867 4.621 -19.721 1.00 73.44 118 ASP A N 1
ATOM 912 C CA . ASP A 1 118 ? 0.117 5.717 -19.109 1.00 73.44 118 ASP A CA 1
ATOM 913 C C . ASP A 1 118 ? 1.053 6.815 -18.587 1.00 73.44 118 ASP A C 1
ATOM 915 O O . ASP A 1 118 ? 1.670 6.708 -17.526 1.00 73.44 118 ASP A O 1
ATOM 919 N N . ASN A 1 119 ? 1.137 7.893 -19.366 1.00 62.91 119 ASN A N 1
ATOM 920 C CA . ASN A 1 119 ? 2.092 8.986 -19.183 1.00 62.91 119 ASN A CA 1
ATOM 921 C C . ASN A 1 119 ? 1.641 10.053 -18.165 1.00 62.91 119 ASN A C 1
ATOM 923 O O . ASN A 1 119 ? 2.340 11.050 -17.988 1.00 62.91 119 ASN A O 1
ATOM 927 N N . GLY A 1 120 ? 0.477 9.889 -17.525 1.00 68.19 120 GLY A N 1
ATOM 928 C CA . GLY A 1 120 ? -0.114 10.893 -16.630 1.00 68.19 120 GLY A CA 1
ATOM 929 C C . GLY A 1 120 ? 0.138 10.678 -15.137 1.00 68.19 120 GLY A C 1
ATOM 930 O O . GLY A 1 120 ? -0.384 11.439 -14.327 1.00 68.19 120 GLY A O 1
ATOM 931 N N . ARG A 1 121 ? 0.885 9.639 -14.751 1.00 79.56 121 ARG A N 1
ATOM 932 C CA . ARG A 1 121 ? 1.004 9.223 -13.347 1.00 79.56 121 ARG A CA 1
ATOM 933 C C . ARG A 1 121 ? 2.130 9.957 -12.633 1.00 79.56 121 ARG A C 1
ATOM 935 O O . ARG A 1 121 ? 3.285 9.879 -13.046 1.00 79.56 121 ARG A O 1
ATOM 942 N N . SER A 1 122 ? 1.805 10.622 -11.529 1.00 87.12 122 SER A N 1
ATOM 943 C CA . SER A 1 122 ? 2.791 11.255 -10.652 1.00 87.12 122 SER A CA 1
ATOM 944 C C . SER A 1 122 ? 3.012 10.461 -9.358 1.00 87.12 122 SER A C 1
ATOM 946 O O . SER A 1 122 ? 2.169 9.667 -8.934 1.00 87.12 122 SER A O 1
ATOM 948 N N . ILE A 1 123 ? 4.137 10.719 -8.681 1.00 90.38 123 ILE A N 1
ATOM 949 C CA . ILE A 1 123 ? 4.410 10.197 -7.327 1.00 90.38 123 ILE A CA 1
ATOM 950 C C . ILE A 1 123 ? 3.275 10.572 -6.365 1.00 90.38 123 ILE A C 1
ATOM 952 O O . ILE A 1 123 ? 2.844 9.746 -5.557 1.00 90.38 123 ILE A O 1
ATOM 956 N N . TYR A 1 124 ? 2.757 11.794 -6.497 1.00 90.56 124 TYR A N 1
ATOM 957 C CA . TYR A 1 124 ? 1.622 12.273 -5.723 1.00 90.56 124 TYR A CA 1
ATOM 958 C C . TYR A 1 124 ? 0.378 11.402 -5.940 1.00 90.56 124 TYR A C 1
ATOM 960 O O . TYR A 1 124 ? -0.254 10.990 -4.967 1.00 90.56 124 TYR A O 1
ATOM 968 N N . ASP A 1 125 ? 0.045 11.061 -7.189 1.00 89.94 125 ASP A N 1
ATOM 969 C CA . ASP A 1 125 ? -1.124 10.226 -7.490 1.00 89.94 125 ASP A CA 1
ATOM 970 C C . ASP A 1 125 ? -0.974 8.819 -6.904 1.00 89.94 125 ASP A C 1
ATOM 972 O O . ASP A 1 125 ? -1.920 8.293 -6.313 1.00 89.94 125 ASP A O 1
ATOM 976 N N . PHE A 1 126 ? 0.228 8.235 -6.980 1.00 93.25 126 PHE A N 1
ATOM 977 C CA . PHE A 1 126 ? 0.507 6.938 -6.364 1.00 93.25 126 PHE A CA 1
ATOM 978 C C . PHE A 1 126 ? 0.367 6.974 -4.840 1.00 93.25 126 PHE A C 1
ATOM 980 O O . PHE A 1 126 ? -0.287 6.097 -4.269 1.00 93.25 126 PHE A O 1
ATOM 987 N N . LYS A 1 127 ? 0.924 7.992 -4.170 1.00 93.88 127 LYS A N 1
ATOM 988 C CA . LYS A 1 127 ? 0.763 8.162 -2.717 1.00 93.88 127 LYS A CA 1
ATOM 989 C C . LYS A 1 127 ? -0.695 8.363 -2.343 1.00 93.88 127 LYS A C 1
ATOM 991 O O . LYS A 1 127 ? -1.191 7.714 -1.424 1.00 93.88 127 LYS A O 1
ATOM 996 N N . ARG A 1 128 ? -1.403 9.223 -3.075 1.00 91.94 128 ARG A N 1
ATOM 997 C CA . ARG A 1 128 ? -2.819 9.500 -2.833 1.00 91.94 128 ARG A CA 1
ATOM 998 C C . ARG A 1 128 ? -3.655 8.233 -2.958 1.00 91.94 128 ARG A C 1
ATOM 1000 O O . ARG A 1 128 ? -4.469 7.968 -2.076 1.00 91.94 128 ARG A O 1
ATOM 1007 N N . HIS A 1 129 ? -3.416 7.441 -4.002 1.00 92.56 129 HIS A N 1
ATOM 1008 C CA . HIS A 1 129 ? -4.065 6.149 -4.195 1.00 92.56 129 HIS A CA 1
ATOM 1009 C C . HIS A 1 129 ? -3.769 5.190 -3.034 1.00 92.56 129 HIS A C 1
ATOM 1011 O O . HIS A 1 129 ? -4.691 4.612 -2.459 1.00 92.56 129 HIS A O 1
ATOM 1017 N N . ALA A 1 130 ? -2.497 5.046 -2.650 1.00 94.75 130 ALA A N 1
ATOM 1018 C CA . ALA A 1 130 ? -2.093 4.149 -1.571 1.00 94.75 130 ALA A CA 1
ATOM 1019 C C . ALA A 1 130 ? -2.764 4.517 -0.236 1.00 94.75 130 ALA A C 1
ATOM 1021 O O . ALA A 1 130 ? -3.368 3.661 0.411 1.00 94.75 130 ALA A O 1
ATOM 1022 N N . ILE A 1 131 ? -2.739 5.800 0.131 1.00 93.25 131 ILE A N 1
ATOM 1023 C CA . ILE A 1 131 ? -3.368 6.331 1.350 1.00 93.25 131 ILE A CA 1
ATOM 1024 C C . ILE A 1 131 ? -4.889 6.111 1.337 1.00 93.25 131 ILE A C 1
ATOM 1026 O O . ILE A 1 131 ? -5.484 5.828 2.373 1.00 93.25 131 ILE A O 1
ATOM 1030 N N . GLN A 1 132 ? -5.527 6.218 0.170 1.00 91.00 132 GLN A N 1
ATOM 1031 C CA . GLN A 1 132 ? -6.975 6.049 0.023 1.00 91.00 132 GLN A CA 1
ATOM 1032 C C . GLN A 1 132 ? -7.437 4.596 0.096 1.00 91.00 132 GLN A C 1
ATOM 1034 O O . GLN A 1 132 ? -8.474 4.302 0.695 1.00 91.00 132 GLN A O 1
ATOM 1039 N N . ASN A 1 133 ? -6.698 3.694 -0.545 1.00 92.00 133 ASN A N 1
ATOM 1040 C CA . ASN A 1 133 ? -7.233 2.385 -0.912 1.00 92.00 133 ASN A CA 1
ATOM 1041 C C . ASN A 1 133 ? -6.451 1.214 -0.311 1.00 92.00 133 ASN A C 1
ATOM 1043 O O . ASN A 1 133 ? -7.041 0.155 -0.072 1.00 92.00 133 ASN A O 1
ATOM 1047 N N . CYS A 1 134 ? -5.161 1.401 -0.031 1.00 95.44 134 CYS A N 1
ATOM 1048 C CA . CYS A 1 134 ? -4.236 0.304 0.241 1.00 95.44 134 CYS A CA 1
ATOM 1049 C C . CYS A 1 134 ? -3.853 0.174 1.718 1.00 95.44 134 CYS A C 1
ATOM 1051 O O . CYS A 1 134 ? -3.553 -0.933 2.154 1.00 95.44 134 CYS A O 1
ATOM 1053 N N . LEU A 1 135 ? -3.841 1.266 2.487 1.00 95.81 135 LEU A N 1
ATOM 1054 C CA . LEU A 1 135 ? -3.292 1.281 3.848 1.00 95.81 135 LEU A CA 1
ATOM 1055 C C . LEU A 1 135 ? -4.388 1.214 4.915 1.00 95.81 135 LEU A C 1
ATOM 1057 O O . LEU A 1 135 ? -5.352 1.979 4.874 1.00 95.81 135 LEU A O 1
ATOM 1061 N N . TYR A 1 136 ? -4.200 0.319 5.883 1.00 96.12 136 TYR A N 1
ATOM 1062 C CA . TYR A 1 136 ? -5.099 0.091 7.010 1.00 96.12 136 TYR A CA 1
ATOM 1063 C C . TYR A 1 136 ? -4.282 -0.070 8.292 1.00 96.12 136 TYR A C 1
ATOM 1065 O O . TYR A 1 136 ? -3.207 -0.670 8.271 1.00 96.12 136 TYR A O 1
ATOM 1073 N N . GLY A 1 137 ? -4.776 0.454 9.408 1.00 95.81 137 GLY A N 1
ATOM 1074 C CA . GLY A 1 137 ? -4.075 0.382 10.682 1.00 95.81 137 GLY A CA 1
ATOM 1075 C C . GLY A 1 137 ? -4.997 0.521 11.883 1.00 95.81 137 GLY A C 1
ATOM 1076 O O . GLY A 1 137 ? -6.001 1.234 11.830 1.00 95.81 137 GLY A O 1
ATOM 1077 N N . VAL A 1 138 ? -4.640 -0.154 12.969 1.00 95.12 138 VAL A N 1
ATOM 1078 C CA . VAL A 1 138 ? -5.360 -0.099 14.244 1.00 95.12 138 VAL A CA 1
ATOM 1079 C C . VAL A 1 138 ? -4.364 0.134 15.372 1.00 95.12 138 VAL A C 1
ATOM 1081 O O . VAL A 1 138 ? -3.301 -0.484 15.388 1.00 95.12 138 VAL A O 1
ATOM 1084 N N . ASP A 1 139 ? -4.693 1.028 16.303 1.00 96.75 139 ASP A N 1
ATOM 1085 C CA . ASP A 1 139 ? -3.968 1.163 17.571 1.00 96.75 139 ASP A CA 1
ATOM 1086 C C . ASP A 1 139 ? -4.934 1.354 18.741 1.00 96.75 139 ASP A C 1
ATOM 1088 O O . ASP A 1 139 ? -6.019 1.917 18.583 1.00 96.75 139 ASP A O 1
ATOM 1092 N N . ILE A 1 140 ? -4.530 0.911 19.929 1.00 94.44 140 ILE A N 1
ATOM 1093 C CA . ILE A 1 140 ? -5.310 1.098 21.153 1.00 94.44 140 ILE A CA 1
ATOM 1094 C C . ILE A 1 140 ? -5.231 2.546 21.652 1.00 94.44 140 ILE A C 1
ATOM 1096 O O . ILE A 1 140 ? -6.204 3.055 22.219 1.00 94.44 140 ILE A O 1
ATOM 1100 N N . ASP A 1 141 ? -4.093 3.212 21.426 1.00 95.44 141 ASP A N 1
ATOM 1101 C CA . ASP A 1 141 ? -3.868 4.601 21.804 1.00 95.44 141 ASP A CA 1
ATOM 1102 C C . ASP A 1 141 ? -4.421 5.555 20.728 1.00 95.44 141 ASP A C 1
ATOM 1104 O O . ASP A 1 141 ? -3.915 5.590 19.601 1.00 95.44 141 ASP A O 1
ATOM 1108 N N . PRO A 1 142 ? -5.426 6.390 21.050 1.00 94.94 142 PRO A N 1
ATOM 1109 C CA . PRO A 1 142 ? -5.924 7.388 20.109 1.00 94.94 142 PRO A CA 1
ATOM 1110 C C . PRO A 1 142 ? -4.851 8.419 19.720 1.00 94.94 142 PRO A C 1
ATOM 1112 O O . PRO A 1 142 ? -4.900 8.954 18.613 1.00 94.94 142 PRO A O 1
ATOM 1115 N N . GLY A 1 143 ? -3.858 8.688 20.579 1.00 96.50 143 GLY A N 1
ATOM 1116 C CA . GLY A 1 143 ? -2.745 9.584 20.252 1.00 96.50 143 GLY A CA 1
ATOM 1117 C C . GLY A 1 143 ? -1.887 9.047 19.104 1.00 96.50 143 GLY A C 1
ATOM 1118 O O . GLY A 1 143 ? -1.589 9.773 18.153 1.00 96.50 143 GLY A 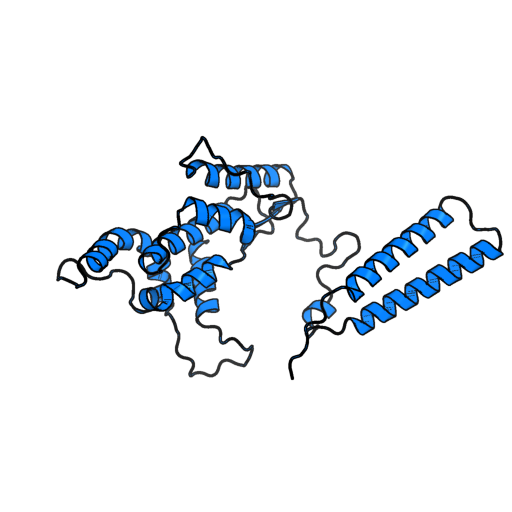O 1
ATOM 1119 N N . ALA A 1 144 ? -1.542 7.761 19.154 1.00 96.81 144 ALA A N 1
ATOM 1120 C CA . ALA A 1 144 ? -0.836 7.059 18.088 1.00 96.81 144 ALA A CA 1
ATOM 1121 C C . ALA A 1 144 ? -1.588 7.117 16.744 1.00 96.81 144 ALA A C 1
ATOM 1123 O O . ALA A 1 144 ? -0.990 7.466 15.722 1.00 96.81 144 ALA A O 1
ATOM 1124 N N . VAL A 1 145 ? -2.906 6.882 16.760 1.00 95.44 145 VAL A N 1
ATOM 1125 C CA . VAL A 1 145 ? -3.778 6.967 15.572 1.00 95.44 145 VAL A CA 1
ATOM 1126 C C . VAL A 1 145 ? -3.696 8.341 14.907 1.00 95.44 145 VAL A C 1
ATOM 1128 O O . VAL A 1 145 ? -3.479 8.431 13.697 1.00 95.44 145 VAL A O 1
ATOM 1131 N N . GLU A 1 146 ? -3.819 9.419 15.681 1.00 95.25 146 GLU A N 1
ATOM 1132 C CA . GLU A 1 146 ? -3.766 10.779 15.137 1.00 95.25 146 GLU A CA 1
ATOM 1133 C C . GLU A 1 146 ? -2.367 11.135 14.607 1.00 95.25 146 GLU A C 1
ATOM 1135 O O . GLU A 1 146 ? -2.242 11.749 13.544 1.00 95.25 146 GLU A O 1
ATOM 1140 N N . ILE A 1 147 ? -1.299 10.671 15.267 1.00 96.62 147 ILE A N 1
ATOM 1141 C CA . ILE A 1 147 ? 0.076 10.819 14.762 1.00 96.62 147 ILE A CA 1
ATOM 1142 C C . ILE A 1 147 ? 0.254 10.071 13.433 1.00 96.62 147 ILE A C 1
ATOM 1144 O O . ILE A 1 147 ? 0.871 10.607 12.509 1.00 96.62 147 ILE A O 1
ATOM 1148 N N . ALA A 1 148 ? -0.291 8.860 13.305 1.00 96.44 148 ALA A N 1
ATOM 1149 C CA . ALA A 1 148 ? -0.226 8.082 12.072 1.00 96.44 148 ALA A CA 1
ATOM 1150 C C . ALA A 1 148 ? -0.976 8.771 10.920 1.00 96.44 148 ALA A C 1
ATOM 1152 O O . ALA A 1 148 ? -0.416 8.921 9.829 1.00 96.44 148 ALA A O 1
ATOM 1153 N N . LYS A 1 149 ? -2.201 9.262 11.165 1.00 94.56 149 LYS A N 1
ATOM 1154 C CA . LYS A 1 149 ? -2.979 10.044 10.185 1.00 94.56 149 LYS A CA 1
ATOM 1155 C C . LYS A 1 149 ? -2.223 11.299 9.744 1.00 94.56 149 LYS A C 1
ATOM 1157 O O . LYS A 1 149 ? -2.096 11.544 8.543 1.00 94.56 149 LYS A O 1
ATOM 1162 N N . LEU A 1 150 ? -1.664 12.056 10.693 1.00 93.62 150 LEU A N 1
ATOM 1163 C CA . LEU A 1 150 ? -0.865 13.248 10.403 1.00 93.62 150 LEU A CA 1
ATOM 1164 C C . LEU A 1 150 ? 0.374 12.906 9.570 1.00 93.62 150 LEU A C 1
ATOM 1166 O O . LEU A 1 150 ? 0.682 13.605 8.607 1.00 93.62 150 LEU A O 1
ATOM 1170 N N . ARG A 1 151 ? 1.081 11.823 9.906 1.00 94.88 151 ARG A N 1
ATOM 1171 C CA . ARG A 1 151 ? 2.280 11.400 9.176 1.00 94.88 151 ARG A CA 1
ATOM 1172 C C . ARG A 1 151 ? 1.958 11.008 7.733 1.00 94.88 151 ARG A C 1
ATOM 1174 O O . ARG A 1 151 ? 2.682 11.416 6.827 1.00 94.88 151 ARG A O 1
ATOM 1181 N N . LEU A 1 152 ? 0.872 10.266 7.509 1.00 93.38 152 LEU A N 1
ATOM 1182 C CA . LEU A 1 152 ? 0.399 9.934 6.162 1.00 93.38 152 LEU A CA 1
ATOM 1183 C C . LEU A 1 152 ? 0.025 11.200 5.385 1.00 93.38 152 LEU A C 1
ATOM 1185 O O . LEU A 1 152 ? 0.435 11.359 4.236 1.00 93.38 152 LEU A O 1
ATOM 1189 N N . TRP A 1 153 ? -0.670 12.143 6.021 1.00 90.00 153 TRP A N 1
ATOM 1190 C CA . TRP A 1 153 ? -1.003 13.416 5.389 1.00 90.00 153 TRP A CA 1
ATOM 1191 C C . TRP A 1 153 ? 0.234 14.228 4.992 1.00 90.00 153 TRP A C 1
ATOM 1193 O O . TRP A 1 153 ? 0.341 14.663 3.845 1.00 90.00 153 TRP A O 1
ATOM 1203 N N . LEU A 1 154 ? 1.199 14.381 5.904 1.00 91.62 154 LEU A N 1
ATOM 1204 C CA . LEU A 1 154 ? 2.454 15.081 5.626 1.00 91.62 154 LEU A CA 1
ATOM 1205 C C . LEU A 1 154 ? 3.233 14.406 4.492 1.00 91.62 154 LEU A C 1
ATOM 1207 O O . LEU A 1 154 ? 3.819 15.081 3.652 1.00 91.62 154 LEU A O 1
ATOM 1211 N N . SER A 1 155 ? 3.204 13.074 4.423 1.00 91.56 155 SER A N 1
ATOM 1212 C CA . SER A 1 155 ? 3.871 12.341 3.346 1.00 91.56 155 SER A CA 1
ATOM 1213 C C . SER A 1 155 ? 3.263 12.594 1.961 1.00 91.56 155 SER A C 1
ATOM 1215 O O . SER A 1 155 ? 3.977 12.446 0.969 1.00 91.56 155 SER A O 1
ATOM 1217 N N . LEU A 1 156 ? 1.981 12.978 1.900 1.00 89.50 156 LEU A N 1
ATOM 1218 C CA . LEU A 1 156 ? 1.267 13.335 0.673 1.00 89.50 156 LEU A CA 1
ATOM 1219 C C . LEU A 1 156 ? 1.498 14.800 0.288 1.00 89.50 156 LEU A C 1
ATOM 1221 O O . LEU A 1 156 ? 1.795 15.083 -0.868 1.00 89.50 156 LEU A O 1
ATOM 1225 N N . ILE A 1 157 ? 1.370 15.728 1.245 1.00 86.50 157 ILE A N 1
ATOM 1226 C CA . ILE A 1 157 ? 1.427 17.173 0.962 1.00 86.50 157 ILE A CA 1
ATOM 1227 C C . ILE A 1 157 ? 2.811 17.632 0.488 1.00 86.50 157 ILE A C 1
ATOM 1229 O O . ILE A 1 157 ? 2.906 18.598 -0.257 1.00 86.50 157 ILE A O 1
ATOM 1233 N N . VAL A 1 158 ? 3.878 16.932 0.886 1.00 86.75 158 VAL A N 1
ATOM 1234 C CA . VAL A 1 158 ? 5.255 17.237 0.461 1.00 86.75 158 VAL A CA 1
ATOM 1235 C C . VAL A 1 158 ? 5.436 17.125 -1.059 1.00 86.75 158 VAL A C 1
ATOM 1237 O O . VAL A 1 158 ? 6.269 17.839 -1.609 1.00 86.75 158 VAL A O 1
ATOM 1240 N N . ASP A 1 159 ? 4.642 16.290 -1.737 1.00 83.12 159 ASP A N 1
ATOM 1241 C CA . ASP A 1 159 ? 4.723 16.110 -3.193 1.00 83.12 159 ASP A CA 1
ATOM 1242 C C . ASP A 1 159 ? 3.677 16.926 -3.972 1.00 83.12 159 ASP A C 1
ATOM 1244 O O . ASP A 1 159 ? 3.606 16.822 -5.197 1.00 83.12 159 ASP A O 1
ATOM 1248 N N . GLU A 1 160 ? 2.847 17.725 -3.291 1.00 79.81 160 GLU A N 1
ATOM 1249 C CA . GLU A 1 160 ? 1.866 18.594 -3.945 1.00 79.81 160 GLU A CA 1
ATOM 1250 C C . GLU A 1 160 ? 2.575 19.786 -4.602 1.00 79.81 160 GLU A C 1
ATOM 1252 O O . GLU A 1 160 ? 3.179 20.623 -3.929 1.00 79.81 160 GLU A O 1
ATOM 1257 N N . GLN A 1 161 ? 2.493 19.874 -5.930 1.00 71.81 161 GLN A N 1
ATOM 1258 C CA . GLN A 1 161 ? 3.139 20.943 -6.695 1.00 71.81 161 GLN A CA 1
ATOM 1259 C C . GLN A 1 161 ? 2.220 22.153 -6.906 1.00 71.81 161 GLN A C 1
ATOM 1261 O O . GLN A 1 161 ? 2.718 23.269 -7.070 1.00 71.81 161 GLN A O 1
ATOM 1266 N N . ASP A 1 162 ? 0.892 21.970 -6.872 1.00 72.50 162 ASP A N 1
ATOM 1267 C CA . ASP A 1 162 ? -0.072 23.060 -7.044 1.00 72.50 162 ASP A CA 1
ATOM 1268 C C . ASP A 1 162 ? -0.733 23.439 -5.711 1.00 72.50 162 ASP A C 1
ATOM 1270 O O . ASP A 1 162 ? -1.850 23.037 -5.380 1.00 72.50 162 ASP A O 1
ATOM 1274 N N . ILE A 1 163 ? -0.052 24.311 -4.961 1.00 68.56 163 ILE A N 1
ATOM 1275 C CA . ILE A 1 163 ? -0.545 24.888 -3.696 1.00 68.56 163 ILE A CA 1
ATOM 1276 C C . ILE A 1 163 ? -1.891 25.623 -3.890 1.00 68.56 163 ILE A C 1
ATOM 1278 O O . ILE A 1 163 ? -2.622 25.846 -2.924 1.00 68.56 163 ILE A O 1
ATOM 1282 N N . LYS A 1 164 ? -2.261 26.004 -5.124 1.00 67.81 164 LYS A N 1
ATOM 1283 C CA . LYS A 1 164 ? -3.522 26.705 -5.412 1.00 67.81 164 LYS A CA 1
ATOM 1284 C C . LYS A 1 164 ? -4.706 25.753 -5.607 1.00 67.81 164 LYS A C 1
ATOM 1286 O O . LYS A 1 164 ? -5.843 26.208 -5.502 1.00 67.81 164 LYS A O 1
ATOM 1291 N N . GLN A 1 165 ? -4.468 24.463 -5.854 1.00 67.81 165 GLN A N 1
ATOM 1292 C CA . GLN A 1 165 ? -5.501 23.438 -6.064 1.00 67.81 165 GLN A CA 1
ATOM 1293 C C . GLN A 1 165 ? -5.296 22.219 -5.157 1.00 67.81 165 GLN A C 1
ATOM 1295 O O . GLN A 1 165 ? -5.325 21.072 -5.604 1.00 67.81 165 GLN A O 1
ATOM 1300 N N . ILE A 1 166 ? -5.139 22.461 -3.853 1.00 65.31 166 ILE A N 1
ATOM 1301 C CA . ILE A 1 166 ? -5.001 21.385 -2.867 1.00 65.31 166 ILE A CA 1
ATOM 1302 C C . ILE A 1 166 ? -6.287 20.553 -2.851 1.00 65.31 166 ILE A C 1
ATOM 1304 O O . ILE A 1 166 ? -7.349 21.010 -2.412 1.00 65.31 166 ILE A O 1
ATOM 1308 N N . LYS A 1 167 ? -6.193 19.306 -3.321 1.00 70.94 167 LYS A N 1
ATOM 1309 C CA . LYS A 1 167 ? -7.293 18.345 -3.211 1.00 70.94 167 LYS A CA 1
ATOM 1310 C C . LYS A 1 167 ? -7.557 18.060 -1.728 1.00 70.94 167 LYS A C 1
ATOM 1312 O O . LYS A 1 167 ? -6.605 17.912 -0.959 1.00 70.94 167 LYS A O 1
ATOM 1317 N N . PRO A 1 168 ? -8.829 17.929 -1.310 1.00 70.19 168 PRO A N 1
ATOM 1318 C CA . PRO A 1 168 ? -9.135 17.597 0.069 1.00 70.19 168 PRO A CA 1
ATOM 1319 C C . PRO A 1 168 ? -8.524 16.245 0.442 1.00 70.19 168 PRO A C 1
ATOM 1321 O O . PRO A 1 168 ? -8.403 15.330 -0.388 1.00 70.19 168 PRO A O 1
ATOM 1324 N N . LEU A 1 169 ? -8.162 16.156 1.719 1.00 67.00 169 LEU A N 1
ATOM 1325 C CA . LEU A 1 169 ? -7.661 14.952 2.359 1.00 67.00 169 LEU A CA 1
ATOM 1326 C C . LEU A 1 169 ? -8.599 13.771 2.077 1.00 67.00 169 LEU A C 1
ATOM 1328 O O . LEU A 1 169 ? -9.820 13.914 2.203 1.00 67.00 169 LEU A O 1
ATOM 1332 N N . PRO A 1 170 ? -8.066 12.594 1.716 1.00 73.19 170 PRO A N 1
ATOM 1333 C CA . PRO A 1 170 ? -8.863 11.385 1.797 1.00 73.19 170 PRO A CA 1
ATOM 1334 C C . PRO A 1 170 ? -9.402 11.179 3.210 1.00 73.19 170 PRO A C 1
ATOM 1336 O O . PRO A 1 170 ? -8.701 11.436 4.186 1.00 73.19 170 PRO A O 1
ATOM 1339 N N . ASN A 1 171 ? -10.640 10.697 3.317 1.00 74.88 171 ASN A N 1
ATOM 1340 C CA . ASN A 1 171 ? -11.184 10.304 4.609 1.00 74.88 171 ASN A CA 1
ATOM 1341 C C . ASN A 1 171 ? -10.422 9.065 5.113 1.00 74.88 171 ASN A C 1
ATOM 1343 O O . ASN A 1 171 ? -10.527 7.986 4.525 1.00 74.88 171 ASN A O 1
ATOM 1347 N N . LEU A 1 172 ? -9.646 9.250 6.183 1.00 79.88 172 LEU A N 1
ATOM 1348 C CA . LEU A 1 172 ? -8.826 8.219 6.819 1.00 79.88 172 LEU A CA 1
ATOM 1349 C C . LEU A 1 172 ? -9.501 7.552 8.020 1.00 79.88 172 LEU A C 1
ATOM 1351 O O . LEU A 1 172 ? -8.946 6.594 8.555 1.00 79.88 172 LEU A O 1
ATOM 1355 N N . ASP A 1 173 ? -10.681 8.010 8.438 1.00 74.19 173 ASP A N 1
ATOM 1356 C CA . ASP A 1 173 ? -11.298 7.594 9.704 1.00 74.19 173 ASP A CA 1
ATOM 1357 C C . ASP A 1 173 ? -11.666 6.107 9.732 1.00 74.19 173 ASP A C 1
ATOM 1359 O O . ASP A 1 173 ? -11.638 5.477 10.784 1.00 74.19 173 ASP A O 1
ATOM 1363 N N . TYR A 1 174 ? -11.938 5.521 8.564 1.00 77.44 174 TYR A N 1
ATOM 1364 C CA . TYR A 1 174 ? -12.213 4.087 8.410 1.00 77.44 174 TYR A CA 1
ATOM 1365 C C . TYR A 1 174 ? -10.989 3.271 7.973 1.00 77.44 174 TYR A C 1
ATOM 1367 O O . TYR A 1 174 ? -11.117 2.098 7.627 1.00 77.44 174 TYR A O 1
ATOM 1375 N N . LYS A 1 175 ? -9.813 3.901 7.903 1.00 88.38 175 LYS A N 1
ATOM 1376 C CA . LYS A 1 175 ? -8.560 3.276 7.460 1.00 88.38 175 LYS A CA 1
ATOM 1377 C C . LYS A 1 175 ? -7.592 3.132 8.615 1.00 88.38 175 LYS A C 1
ATOM 1379 O O . LYS A 1 175 ? -7.052 2.050 8.810 1.00 88.38 175 LYS A O 1
ATOM 1384 N N . ILE A 1 176 ? -7.406 4.211 9.371 1.00 93.31 176 ILE A N 1
ATOM 1385 C CA . ILE A 1 176 ? -6.585 4.244 10.577 1.00 93.31 176 ILE A CA 1
ATOM 1386 C C . ILE A 1 176 ? -7.509 4.552 11.747 1.00 93.31 176 ILE A C 1
ATOM 1388 O O . ILE A 1 176 ? -8.013 5.673 11.857 1.00 93.31 176 ILE A O 1
ATOM 1392 N N . MET A 1 177 ? -7.756 3.558 12.594 1.00 91.94 177 MET A N 1
ATOM 1393 C CA . MET A 1 177 ? -8.777 3.658 13.632 1.00 91.94 177 MET A CA 1
ATOM 1394 C C . MET A 1 177 ? -8.257 3.271 15.009 1.00 91.94 177 MET A C 1
ATOM 1396 O O . MET A 1 177 ? -7.350 2.453 15.148 1.00 91.94 177 MET A O 1
ATOM 1400 N N . GLN A 1 178 ? -8.877 3.851 16.034 1.00 93.12 178 GLN A N 1
ATOM 1401 C CA . GLN A 1 178 ? -8.667 3.396 17.396 1.00 93.12 178 GLN A CA 1
ATOM 1402 C C . GLN A 1 178 ? -9.390 2.060 17.587 1.00 93.12 178 GLN A C 1
ATOM 1404 O O . GLN A 1 178 ? -10.581 1.946 17.294 1.00 93.12 178 GLN A O 1
ATOM 1409 N N . GLY A 1 179 ? -8.685 1.061 18.100 1.00 89.62 179 GLY A N 1
ATOM 1410 C CA . GLY A 1 179 ? -9.252 -0.250 18.358 1.00 89.62 179 GLY A CA 1
ATOM 1411 C C . GLY A 1 179 ? -8.297 -1.152 19.120 1.00 89.62 179 GLY A C 1
ATOM 1412 O O . GLY A 1 179 ? -7.092 -0.927 19.175 1.00 89.62 179 GLY A O 1
ATOM 1413 N N . ASN A 1 180 ? -8.851 -2.198 19.721 1.00 88.75 180 ASN A N 1
ATOM 1414 C CA . ASN A 1 180 ? -8.052 -3.273 20.281 1.00 88.75 180 ASN A CA 1
ATOM 1415 C C . ASN A 1 180 ? -8.068 -4.442 19.296 1.00 88.75 180 ASN A C 1
ATOM 1417 O O . ASN A 1 180 ? -9.063 -5.156 19.200 1.00 88.75 180 ASN A O 1
ATOM 1421 N N . SER A 1 181 ? -6.958 -4.633 18.589 1.00 88.25 181 SER A N 1
ATOM 1422 C CA . SER A 1 181 ? -6.793 -5.679 17.573 1.00 88.25 181 SER A CA 1
ATOM 1423 C C . SER A 1 181 ? -6.860 -7.109 18.123 1.00 88.25 181 SER A C 1
ATOM 1425 O O . SER A 1 181 ? -6.910 -8.048 17.337 1.00 88.25 181 SER A O 1
ATOM 1427 N N . LEU A 1 182 ? -6.856 -7.287 19.452 1.00 85.56 182 LEU A N 1
ATOM 1428 C CA . LEU A 1 182 ? -7.071 -8.583 20.106 1.00 85.56 182 LEU A CA 1
ATOM 1429 C C . LEU A 1 182 ? -8.555 -8.920 20.297 1.00 85.56 182 LEU A C 1
ATOM 1431 O O . LEU A 1 182 ? -8.872 -10.046 20.669 1.00 85.56 182 LEU A O 1
ATOM 1435 N N . LEU A 1 183 ? -9.463 -7.956 20.121 1.00 82.62 183 LEU A N 1
ATOM 1436 C CA . LEU A 1 183 ? -10.891 -8.220 20.246 1.00 82.62 183 LEU A CA 1
ATOM 1437 C C . LEU A 1 183 ? -11.404 -8.888 18.973 1.00 82.62 183 LEU A C 1
ATOM 1439 O O . LEU A 1 183 ? -11.291 -8.353 17.875 1.00 82.62 183 LEU A O 1
ATOM 1443 N N . GLU A 1 184 ? -12.030 -10.043 19.153 1.00 70.50 184 GLU A N 1
ATOM 1444 C CA . GLU A 1 184 ? -12.659 -10.819 18.083 1.00 70.50 184 GLU A CA 1
ATOM 1445 C C . GLU A 1 184 ? -14.123 -10.413 17.855 1.00 70.50 184 GLU A C 1
ATOM 1447 O O . GLU A 1 184 ? -14.828 -11.064 17.092 1.00 70.50 184 GLU A O 1
ATOM 1452 N N . GLU A 1 185 ? -14.606 -9.356 18.513 1.00 73.19 185 GLU A N 1
ATOM 1453 C CA . GLU A 1 185 ? -16.001 -8.917 18.474 1.00 73.19 185 GLU A CA 1
ATOM 1454 C C . GLU A 1 185 ? -16.096 -7.390 18.359 1.00 73.19 185 GLU A C 1
ATOM 1456 O O . GLU A 1 185 ? -15.401 -6.653 19.060 1.00 73.19 185 GLU A O 1
ATOM 1461 N N . TYR A 1 186 ? -16.991 -6.912 17.495 1.00 66.75 186 TYR A N 1
ATOM 1462 C CA . TYR A 1 186 ? -17.325 -5.499 17.343 1.00 66.75 186 TYR A CA 1
ATOM 1463 C C . TYR A 1 186 ? -18.843 -5.309 17.460 1.00 66.75 186 TYR A C 1
ATOM 1465 O O . TYR A 1 186 ? -19.605 -5.866 16.676 1.00 66.75 186 TYR A O 1
ATOM 1473 N N . GLU A 1 187 ? -19.296 -4.537 18.454 1.00 68.69 187 GLU A N 1
ATOM 1474 C CA . GLU A 1 187 ? -20.724 -4.254 18.712 1.00 68.69 187 GLU A CA 1
ATOM 1475 C C . GLU A 1 187 ? -21.647 -5.495 18.796 1.00 68.69 187 GLU A C 1
ATOM 1477 O O . GLU A 1 187 ? -22.799 -5.464 18.344 1.00 68.69 187 GLU A O 1
ATOM 1482 N N . GLY A 1 188 ? -21.183 -6.605 19.382 1.00 66.31 188 GLY A N 1
ATOM 1483 C CA . GLY A 1 188 ? -21.972 -7.844 19.436 1.00 66.31 188 GLY A CA 1
ATOM 1484 C C . GLY A 1 188 ? -21.754 -8.786 18.251 1.00 66.31 188 GLY A C 1
ATOM 1485 O O . GLY A 1 188 ? -22.345 -9.863 18.226 1.00 66.31 188 GLY A O 1
ATOM 1486 N N . ILE A 1 189 ? -20.972 -8.378 17.245 1.00 69.94 189 ILE A N 1
ATOM 1487 C CA . ILE A 1 189 ? -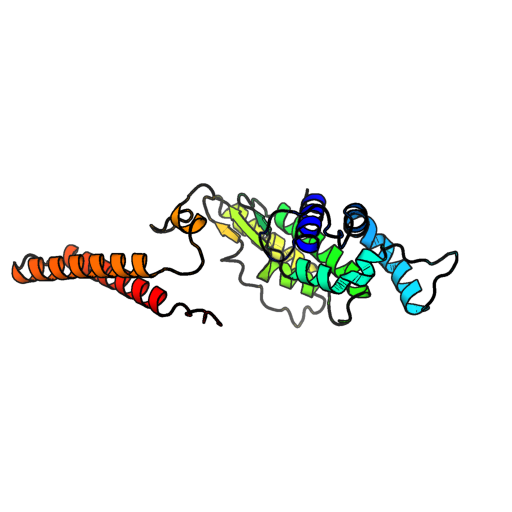20.707 -9.151 16.028 1.00 69.94 189 ILE A CA 1
ATOM 1488 C C . ILE A 1 189 ? -19.320 -9.770 16.137 1.00 69.94 189 ILE A C 1
ATOM 1490 O O . ILE A 1 189 ? -18.323 -9.048 16.164 1.00 69.94 189 ILE A O 1
ATOM 1494 N N . LYS A 1 190 ? -19.246 -11.100 16.158 1.00 71.19 190 LYS A N 1
ATOM 1495 C CA . LYS A 1 190 ? -17.974 -11.817 16.078 1.00 71.19 190 LYS A CA 1
ATOM 1496 C C . LYS A 1 190 ? -17.354 -11.619 14.695 1.00 71.19 190 LYS A C 1
ATOM 1498 O O . LYS A 1 190 ? -17.992 -11.842 13.670 1.00 71.19 190 LYS A O 1
ATOM 1503 N N . LEU A 1 191 ? -16.111 -11.155 14.676 1.00 67.31 191 LEU A N 1
ATOM 1504 C CA . LEU A 1 191 ? -15.310 -10.914 13.477 1.00 67.31 191 LEU A CA 1
ATOM 1505 C C . LEU A 1 191 ? -14.790 -12.228 12.884 1.00 67.31 191 LEU A C 1
ATOM 1507 O O . LEU A 1 191 ? -14.649 -12.343 11.668 1.00 67.31 191 LEU A O 1
ATOM 1511 N N . PHE A 1 192 ? -14.554 -13.222 13.743 1.00 65.31 192 PHE A N 1
ATOM 1512 C CA . PHE A 1 192 ? -14.153 -14.571 13.369 1.00 65.31 192 PHE A CA 1
ATOM 1513 C C . PHE A 1 192 ? -15.155 -15.573 13.937 1.00 65.31 192 PHE A C 1
ATOM 1515 O O . PHE A 1 192 ? -15.023 -16.043 15.063 1.00 65.31 192 PHE A O 1
ATOM 1522 N N . ASP A 1 193 ? -16.167 -15.907 13.143 1.00 61.16 193 ASP A N 1
ATOM 1523 C CA . ASP A 1 193 ? -16.951 -17.117 13.365 1.00 61.16 193 ASP A CA 1
ATOM 1524 C C . ASP A 1 193 ? -16.339 -18.244 12.528 1.00 61.16 193 ASP A C 1
ATOM 1526 O O . ASP A 1 193 ? -16.014 -18.047 11.356 1.00 61.16 193 ASP A O 1
ATOM 1530 N N . GLU A 1 194 ? -16.218 -19.455 13.077 1.00 56.97 194 GLU A N 1
ATOM 1531 C CA . GLU A 1 194 ? -15.788 -20.647 12.317 1.00 56.97 194 GLU A CA 1
ATOM 1532 C C . GLU A 1 194 ? -16.652 -20.871 11.054 1.00 56.97 194 GLU A C 1
ATOM 1534 O O . GLU A 1 194 ? -16.197 -21.438 10.058 1.00 56.97 194 GLU A O 1
ATOM 1539 N N . GLY A 1 195 ? -17.882 -20.342 11.051 1.00 54.50 195 GLY A N 1
ATOM 1540 C CA . GLY A 1 195 ? -18.770 -20.280 9.890 1.00 54.50 195 GLY A CA 1
ATOM 1541 C C . GLY A 1 195 ? -18.290 -19.371 8.749 1.00 54.50 195 GLY A C 1
ATOM 1542 O O . GLY A 1 195 ? -18.639 -19.633 7.608 1.00 54.50 195 GLY A O 1
ATOM 1543 N N . ILE A 1 196 ? -17.480 -18.337 9.009 1.00 51.47 196 ILE A N 1
ATOM 1544 C CA . ILE A 1 196 ? -16.915 -17.430 7.987 1.00 51.47 196 ILE A CA 1
ATOM 1545 C C . ILE A 1 196 ? -15.755 -18.105 7.244 1.00 51.47 196 ILE A C 1
ATOM 1547 O O . ILE A 1 196 ? -15.626 -17.953 6.034 1.00 51.47 196 ILE A O 1
ATOM 1551 N N . VAL A 1 197 ? -14.940 -18.891 7.954 1.00 48.50 197 VAL A N 1
ATOM 1552 C CA . VAL A 1 197 ? -13.794 -19.622 7.379 1.00 48.50 197 VAL A CA 1
ATOM 1553 C C . VAL A 1 197 ? -14.253 -20.848 6.575 1.00 48.50 197 VAL A C 1
ATOM 1555 O O . VAL A 1 197 ? -13.585 -21.263 5.632 1.00 48.50 197 VAL A O 1
ATOM 1558 N N . THR A 1 198 ? -15.415 -21.411 6.920 1.00 47.59 198 THR A N 1
ATOM 1559 C CA . THR A 1 198 ? -16.028 -22.565 6.237 1.00 47.59 198 THR A CA 1
ATOM 1560 C C . THR A 1 198 ? -17.103 -22.184 5.215 1.00 47.59 198 THR A C 1
ATOM 1562 O O . THR A 1 198 ? -17.589 -23.054 4.488 1.00 47.59 198 THR A O 1
ATOM 1565 N N . ALA A 1 199 ? -17.475 -20.904 5.121 1.00 43.78 199 ALA A N 1
ATOM 1566 C CA . ALA A 1 199 ? -18.466 -20.442 4.162 1.00 43.78 199 ALA A CA 1
ATOM 1567 C C . ALA A 1 199 ? -17.881 -20.425 2.746 1.00 43.78 199 ALA A C 1
ATOM 1569 O O . ALA A 1 199 ? -17.199 -19.488 2.330 1.00 43.78 199 ALA A O 1
ATOM 1570 N N . SER A 1 200 ? -18.255 -21.436 1.960 1.00 46.28 200 SER A N 1
ATOM 1571 C CA . SER A 1 200 ? -18.430 -21.250 0.523 1.00 46.28 200 SER A CA 1
ATOM 1572 C C . SER A 1 200 ? -19.287 -19.999 0.268 1.00 46.28 200 SER A C 1
ATOM 1574 O O . SER A 1 200 ? -20.141 -19.667 1.101 1.00 46.28 200 SER A O 1
ATOM 1576 N N . PRO A 1 201 ? -19.132 -19.317 -0.876 1.00 47.72 201 PRO A N 1
ATOM 1577 C CA . PRO A 1 201 ? -19.904 -18.120 -1.164 1.00 47.72 201 PRO A CA 1
ATOM 1578 C C . PRO A 1 201 ? -21.406 -18.425 -1.075 1.00 47.72 201 PRO A C 1
ATOM 1580 O O . PRO A 1 201 ? -21.912 -19.268 -1.806 1.00 47.72 201 PRO A O 1
ATOM 1583 N N . LEU A 1 202 ? -22.098 -17.697 -0.196 1.00 55.00 202 LEU A N 1
ATOM 1584 C CA . LEU A 1 202 ? -23.554 -17.532 -0.152 1.00 55.00 202 LEU A CA 1
ATOM 1585 C C . LEU A 1 202 ? -24.389 -18.786 0.164 1.00 55.00 202 LEU A C 1
ATOM 1587 O O . LEU A 1 202 ? -25.007 -19.373 -0.719 1.00 55.00 202 LEU A O 1
ATOM 1591 N N . ASP A 1 203 ? -24.608 -19.044 1.455 1.00 57.00 203 ASP A N 1
ATOM 1592 C CA . ASP A 1 203 ? -25.904 -19.577 1.891 1.00 57.00 203 ASP A CA 1
ATOM 1593 C C . ASP A 1 203 ? -26.408 -18.838 3.141 1.00 57.00 203 ASP A C 1
ATOM 1595 O O . ASP A 1 203 ? -26.487 -19.358 4.252 1.00 57.00 203 ASP A O 1
ATOM 1599 N N . ASN A 1 204 ? -26.759 -17.559 2.952 1.00 60.88 204 ASN A N 1
ATOM 1600 C CA . ASN A 1 204 ? -27.372 -16.716 3.989 1.00 60.88 204 ASN A CA 1
ATOM 1601 C C . ASN A 1 204 ? -28.766 -17.224 4.419 1.00 60.88 204 ASN A C 1
ATOM 1603 O O . ASN A 1 204 ? -29.412 -16.591 5.251 1.00 60.88 204 ASN A O 1
ATOM 1607 N N . THR A 1 205 ? -29.268 -18.329 3.855 1.00 66.62 205 THR A N 1
ATOM 1608 C CA . THR A 1 205 ? -30.575 -18.916 4.183 1.00 66.62 205 THR A CA 1
ATOM 1609 C C . THR A 1 205 ? -30.686 -19.257 5.663 1.00 66.62 205 THR A C 1
ATOM 1611 O O . THR A 1 205 ? -31.656 -18.837 6.291 1.00 66.62 205 THR A O 1
ATOM 1614 N N . LYS A 1 206 ? -29.666 -19.903 6.244 1.00 70.88 206 LYS A N 1
ATOM 1615 C CA . LYS A 1 206 ? -29.650 -20.250 7.675 1.00 70.88 206 LYS A CA 1
ATOM 1616 C C . LYS A 1 206 ? -29.689 -19.012 8.570 1.00 70.88 206 LYS A C 1
ATOM 1618 O O . LYS A 1 206 ? -30.500 -18.950 9.487 1.00 70.88 206 LYS A O 1
ATOM 1623 N N . GLN A 1 207 ? -28.885 -17.994 8.254 1.00 72.06 207 GLN A N 1
ATOM 1624 C CA . GLN A 1 207 ? -28.877 -16.729 8.998 1.00 72.06 207 GLN A CA 1
ATOM 1625 C C . GLN A 1 207 ? -30.216 -15.983 8.873 1.00 72.06 207 GLN A C 1
ATOM 1627 O O . GLN A 1 207 ? -30.729 -15.443 9.849 1.00 72.06 207 GLN A O 1
ATOM 1632 N N . ILE A 1 208 ? -30.826 -15.973 7.683 1.00 74.75 208 ILE A N 1
ATOM 1633 C CA . ILE A 1 208 ? -32.147 -15.364 7.459 1.00 74.75 208 ILE A CA 1
ATOM 1634 C C . ILE A 1 208 ? -33.231 -16.089 8.266 1.00 74.75 208 ILE A C 1
ATOM 1636 O O . ILE A 1 208 ? -34.140 -15.443 8.792 1.00 74.75 208 ILE A O 1
ATOM 1640 N N . GLU A 1 209 ? -33.164 -17.414 8.346 1.00 78.62 209 GLU A N 1
ATOM 1641 C CA . GLU A 1 209 ? -34.127 -18.232 9.081 1.00 78.62 209 GLU A CA 1
ATOM 1642 C C . GLU A 1 209 ? -34.012 -18.012 10.596 1.00 78.62 209 GLU A C 1
ATOM 1644 O O . GLU A 1 209 ? -35.026 -17.790 11.261 1.00 78.62 209 GLU A O 1
ATOM 1649 N N . GLU A 1 210 ? -32.787 -17.912 11.112 1.00 80.56 210 GLU A N 1
ATOM 1650 C CA . GLU A 1 210 ? -32.507 -17.589 12.513 1.00 80.56 210 GLU A CA 1
ATOM 1651 C C . GLU A 1 210 ? -33.010 -16.185 12.899 1.00 80.56 210 GLU A C 1
ATOM 1653 O O . GLU A 1 210 ? -33.694 -16.009 13.912 1.00 80.56 210 GLU A O 1
ATOM 1658 N N . ILE A 1 211 ? -32.785 -15.180 12.043 1.00 81.31 211 ILE A N 1
ATOM 1659 C CA . ILE A 1 211 ? -33.297 -13.815 12.256 1.00 81.31 211 ILE A CA 1
ATOM 1660 C C . ILE A 1 211 ? -34.830 -13.786 12.256 1.00 81.31 211 ILE A C 1
ATOM 1662 O O . ILE A 1 211 ? -35.440 -13.112 13.091 1.00 81.31 211 ILE A O 1
ATOM 1666 N N . LYS A 1 212 ? -35.477 -14.517 11.339 1.00 82.06 212 LYS A N 1
ATOM 1667 C CA . LYS A 1 212 ? -36.945 -14.621 11.288 1.00 82.06 212 LYS A CA 1
ATOM 1668 C C . LYS A 1 212 ? -37.510 -15.290 12.536 1.00 82.06 212 LYS A C 1
ATOM 1670 O O . LYS A 1 212 ? -38.532 -14.835 13.054 1.00 82.06 212 LYS A O 1
ATOM 1675 N N . GLN A 1 213 ? -36.851 -16.336 13.028 1.00 84.50 213 GLN A N 1
ATOM 1676 C CA . GLN A 1 213 ? -37.243 -17.004 14.263 1.00 84.50 213 GLN A CA 1
ATOM 1677 C C . GLN A 1 213 ? -37.148 -16.039 15.449 1.00 84.50 213 GLN A C 1
ATOM 1679 O O . GLN A 1 213 ? -38.116 -15.897 16.201 1.00 84.50 213 GLN A O 1
ATOM 1684 N N . ARG A 1 214 ? -36.046 -15.286 15.554 1.00 83.69 214 ARG A N 1
ATOM 1685 C CA . ARG A 1 214 ? -35.863 -14.300 16.623 1.00 83.69 214 ARG A CA 1
ATOM 1686 C C . ARG A 1 214 ? -36.885 -13.162 16.569 1.00 83.69 214 ARG A C 1
ATOM 1688 O O . ARG A 1 214 ? -37.423 -12.767 17.602 1.00 83.69 214 ARG A O 1
ATOM 1695 N N . LEU A 1 215 ? -37.219 -12.682 15.370 1.00 84.50 215 LEU A N 1
ATOM 1696 C CA . LEU A 1 215 ? -38.298 -11.710 15.155 1.00 84.50 215 LEU A CA 1
ATOM 1697 C C . LEU A 1 215 ? -39.655 -12.247 15.628 1.00 84.50 215 LEU A C 1
ATOM 1699 O O . LEU A 1 215 ? -40.389 -11.529 16.304 1.00 84.50 215 LEU A O 1
ATOM 1703 N N . SER A 1 216 ? -39.981 -13.504 15.314 1.00 84.31 216 SER A N 1
ATOM 1704 C CA . SER A 1 216 ? -41.234 -14.131 15.752 1.00 84.31 216 SER A CA 1
ATOM 1705 C C . SER A 1 216 ? -41.310 -14.262 17.277 1.00 84.31 216 SER A C 1
ATOM 1707 O O . SER A 1 216 ? -42.358 -14.001 17.873 1.00 84.31 216 SER A O 1
ATOM 1709 N N . GLU A 1 217 ? -40.198 -14.608 17.929 1.00 88.00 217 GLU A N 1
ATOM 1710 C CA . GLU A 1 217 ? -40.110 -14.677 19.389 1.00 88.00 217 GLU A CA 1
ATOM 1711 C C . GLU A 1 217 ? -40.348 -13.317 20.044 1.00 88.00 217 GLU A C 1
ATOM 1713 O O . GLU A 1 217 ? -41.220 -13.213 20.911 1.00 88.00 217 GLU A O 1
ATOM 1718 N N . LEU A 1 218 ? -39.642 -12.280 19.584 1.00 84.81 218 LEU A N 1
ATOM 1719 C CA . LEU A 1 218 ? -39.780 -10.911 20.087 1.00 84.81 218 LEU A CA 1
ATOM 1720 C C . LEU A 1 218 ? -41.192 -10.356 19.853 1.00 84.81 218 LEU A C 1
ATOM 1722 O O . LEU A 1 218 ? -41.763 -9.723 20.738 1.00 84.81 218 LEU A O 1
ATOM 1726 N N . GLN A 1 219 ? -41.803 -10.635 18.697 1.00 83.19 219 GLN A N 1
ATOM 1727 C CA . GLN A 1 219 ? -43.192 -10.250 18.413 1.00 83.19 219 GLN A CA 1
ATOM 1728 C C . GLN A 1 219 ? -44.188 -10.959 19.334 1.00 83.19 219 GLN A C 1
ATOM 1730 O O . GLN A 1 219 ? -45.137 -10.343 19.825 1.00 83.19 219 GLN A O 1
ATOM 1735 N N . ARG A 1 220 ? -43.977 -12.252 19.601 1.00 85.44 220 ARG A N 1
ATOM 1736 C CA . ARG A 1 220 ? -44.819 -13.030 20.516 1.00 85.44 220 ARG A CA 1
ATOM 1737 C C . ARG A 1 220 ? -44.684 -12.536 21.952 1.00 85.44 220 ARG A C 1
ATOM 1739 O O . ARG A 1 220 ? -45.685 -12.458 22.662 1.00 85.44 220 ARG A O 1
ATOM 1746 N N . GLU A 1 221 ? -43.471 -12.212 22.381 1.00 84.81 221 GLU A N 1
ATOM 1747 C CA . GLU A 1 221 ? -43.203 -11.630 23.695 1.00 84.81 221 GLU A CA 1
ATOM 1748 C C . GLU A 1 221 ? -43.855 -10.250 23.835 1.00 84.81 221 GLU A C 1
ATOM 1750 O O . GLU A 1 221 ? -44.588 -10.016 24.798 1.00 84.81 221 GLU A O 1
ATOM 1755 N N . PHE A 1 222 ? -43.699 -9.389 22.826 1.00 85.56 222 PHE A N 1
ATOM 1756 C CA . PHE A 1 222 ? -44.369 -8.093 22.754 1.00 85.56 222 PHE A CA 1
ATOM 1757 C C . PHE A 1 222 ? -45.890 -8.235 22.880 1.00 85.56 222 PHE A C 1
ATOM 1759 O O . PHE A 1 222 ? -46.510 -7.560 23.700 1.00 85.56 222 PHE A O 1
ATOM 1766 N N . PHE A 1 223 ? -46.501 -9.151 22.121 1.00 81.62 223 PHE A N 1
ATOM 1767 C CA . PHE A 1 223 ? -47.949 -9.361 22.142 1.00 81.62 223 PHE A CA 1
ATOM 1768 C C . PHE A 1 223 ? -48.444 -9.892 23.494 1.00 81.62 223 PHE A C 1
ATOM 1770 O O . PHE A 1 223 ? -49.448 -9.404 24.013 1.00 81.62 223 PHE A O 1
ATOM 1777 N N . LYS A 1 224 ? -47.720 -10.842 24.106 1.00 84.56 224 LYS A N 1
ATOM 1778 C CA . LYS A 1 224 ? -48.041 -11.366 25.445 1.00 84.56 224 LYS A CA 1
ATOM 1779 C C . LYS A 1 224 ? -48.020 -10.258 26.492 1.00 84.56 224 LYS A C 1
ATOM 1781 O O . LYS A 1 224 ? -49.018 -10.056 27.181 1.00 84.56 224 LYS A O 1
ATOM 1786 N N . LEU A 1 225 ? -46.924 -9.509 26.568 1.00 81.56 225 LEU A N 1
ATOM 1787 C CA . LEU A 1 225 ? -46.758 -8.427 27.539 1.00 81.56 225 LEU A CA 1
ATOM 1788 C C . LEU A 1 225 ? -47.761 -7.287 27.309 1.00 81.56 225 LEU A C 1
ATOM 1790 O O . LEU A 1 225 ? -48.253 -6.693 28.269 1.00 81.56 225 LEU A O 1
ATOM 1794 N N . HIS A 1 226 ? -48.107 -7.006 26.048 1.00 78.75 226 HIS A N 1
ATOM 1795 C CA . HIS A 1 226 ? -49.141 -6.037 25.692 1.00 78.75 226 HIS A CA 1
ATOM 1796 C C . HIS A 1 226 ? -50.532 -6.503 26.148 1.00 78.75 226 HIS A C 1
ATOM 1798 O O . HIS A 1 226 ? -51.264 -5.732 26.762 1.00 78.75 226 HIS A O 1
ATOM 1804 N N . SER A 1 227 ? -50.886 -7.770 25.909 1.00 76.25 227 SER A N 1
ATOM 1805 C CA . SER A 1 227 ? -52.174 -8.342 26.330 1.00 76.25 227 SER A CA 1
ATOM 1806 C C . SER A 1 227 ? -52.331 -8.447 27.853 1.00 76.25 227 SER A C 1
ATOM 1808 O O . SER A 1 227 ? -53.437 -8.290 28.362 1.00 76.25 227 SER A O 1
ATOM 1810 N N . ALA A 1 228 ? -51.229 -8.644 28.583 1.00 78.25 228 ALA A N 1
ATOM 1811 C CA . ALA A 1 228 ? -51.206 -8.702 30.043 1.00 78.25 228 ALA A CA 1
ATOM 1812 C C . ALA A 1 228 ? -51.199 -7.314 30.719 1.00 78.25 228 ALA A C 1
ATOM 1814 O O . ALA A 1 228 ? -51.265 -7.227 31.942 1.00 78.25 228 ALA A O 1
ATOM 1815 N N . GLY A 1 229 ? -51.099 -6.215 29.956 1.00 72.00 229 GLY A N 1
ATOM 1816 C CA . GLY A 1 229 ? -50.998 -4.856 30.509 1.00 72.00 229 GLY A CA 1
ATOM 1817 C C . GLY A 1 229 ? -49.666 -4.554 31.219 1.00 72.00 229 GLY A C 1
ATOM 1818 O O . GLY A 1 229 ? -49.534 -3.528 31.892 1.00 72.00 229 GLY A O 1
ATOM 1819 N N . GLU A 1 230 ? -48.666 -5.425 31.060 1.00 73.12 230 GLU A N 1
ATOM 1820 C CA . GLU A 1 230 ? -47.343 -5.337 31.696 1.00 73.12 230 GLU A CA 1
ATOM 1821 C C . GLU A 1 230 ? -46.312 -4.583 30.839 1.00 73.12 230 GLU A C 1
ATOM 1823 O O . GLU A 1 230 ? -45.186 -4.322 31.269 1.00 73.12 230 GLU A O 1
ATOM 1828 N N . LEU A 1 231 ? -46.695 -4.191 29.622 1.00 69.94 231 LEU A N 1
ATOM 1829 C CA . LEU A 1 231 ? -45.847 -3.464 28.684 1.00 69.94 231 LEU A CA 1
ATOM 1830 C C . LEU A 1 231 ? -45.676 -1.989 29.115 1.00 69.94 231 LEU A C 1
ATOM 1832 O O . LEU A 1 231 ? -46.381 -1.100 28.637 1.00 69.94 231 LEU A O 1
ATOM 1836 N N . LYS A 1 232 ? -44.746 -1.708 30.040 1.00 76.75 232 LYS A N 1
ATOM 1837 C CA . LYS A 1 232 ? -44.477 -0.348 30.556 1.00 76.75 232 LYS A CA 1
ATOM 1838 C C . LYS A 1 232 ? -43.023 0.103 30.375 1.00 76.75 232 LYS A C 1
ATOM 1840 O O . LYS A 1 232 ? -42.084 -0.670 30.560 1.00 76.75 232 LYS A O 1
ATOM 1845 N N . GLY A 1 233 ? -42.862 1.399 30.085 1.00 73.00 233 GLY A N 1
ATOM 1846 C CA . GLY A 1 233 ? -41.599 2.143 30.162 1.00 73.00 233 GLY A CA 1
ATOM 1847 C C . GLY A 1 233 ? -40.439 1.524 29.375 1.00 73.00 233 GLY A C 1
ATOM 1848 O O . GLY A 1 233 ? -40.535 1.315 28.167 1.00 73.00 233 GLY A O 1
ATOM 1849 N N . VAL A 1 234 ? -39.348 1.234 30.091 1.00 71.62 234 VAL A N 1
ATOM 1850 C CA . VAL A 1 234 ? -38.052 0.780 29.554 1.00 71.62 234 VAL A CA 1
ATOM 1851 C C . VAL A 1 234 ? -38.16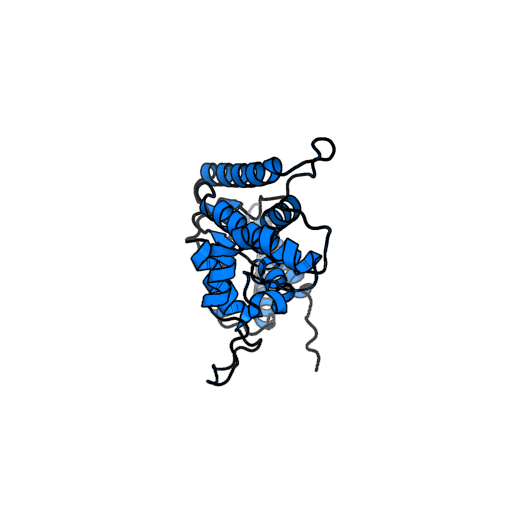3 -0.541 28.787 1.00 71.62 234 VAL A C 1
ATOM 1853 O O . VAL A 1 234 ? -37.574 -0.676 27.720 1.00 71.62 234 VAL A O 1
ATOM 1856 N N . LYS A 1 235 ? -38.977 -1.495 29.264 1.00 75.38 235 LYS A N 1
ATOM 1857 C CA . LYS A 1 235 ? -39.139 -2.801 28.598 1.00 75.38 235 LYS A CA 1
ATOM 1858 C C . LYS A 1 235 ? -39.781 -2.678 27.217 1.00 75.38 235 LYS A C 1
ATOM 1860 O O . LYS A 1 235 ? -39.373 -3.367 26.292 1.00 75.38 235 LYS A O 1
ATOM 1865 N N . LYS A 1 236 ? -40.754 -1.773 27.060 1.00 79.19 236 LYS A N 1
ATOM 1866 C CA . LYS A 1 236 ? -41.375 -1.495 25.757 1.00 79.19 236 LYS A CA 1
ATOM 1867 C C . LYS A 1 236 ? -40.344 -0.940 24.774 1.00 79.19 236 LYS A C 1
ATOM 1869 O O . LYS A 1 236 ? -40.223 -1.455 23.668 1.00 79.19 236 LYS A O 1
ATOM 1874 N N . GLN A 1 237 ? -39.580 0.062 25.208 1.00 78.88 237 GLN A N 1
ATOM 1875 C CA . GLN A 1 237 ? -38.540 0.678 24.383 1.00 78.88 237 GLN A CA 1
ATOM 1876 C C . GLN A 1 237 ? -37.456 -0.328 23.987 1.00 78.88 237 GLN A C 1
ATOM 1878 O O . GLN A 1 237 ? -37.025 -0.327 22.841 1.00 78.88 237 GLN A O 1
ATOM 1883 N N . GLN A 1 238 ? -37.053 -1.214 24.89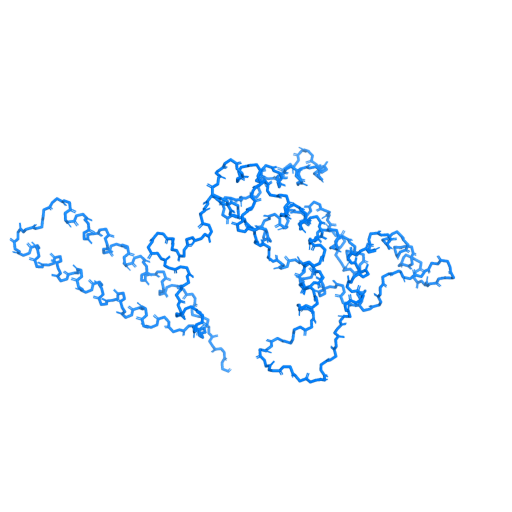9 1.00 82.62 238 GLN A N 1
ATOM 1884 C CA . GLN A 1 238 ? -36.031 -2.224 24.637 1.00 82.62 238 GLN A CA 1
ATOM 1885 C C . GLN A 1 238 ? -36.475 -3.238 23.572 1.00 82.62 238 GLN A C 1
ATOM 1887 O O . GLN A 1 238 ? -35.740 -3.475 22.616 1.00 82.62 238 GLN A O 1
ATOM 1892 N N . ILE A 1 239 ? -37.700 -3.765 23.677 1.00 82.12 239 ILE A N 1
ATOM 1893 C CA . ILE A 1 239 ? -38.247 -4.707 22.685 1.00 82.12 239 ILE A CA 1
ATOM 1894 C C . ILE A 1 239 ? -38.438 -4.021 21.322 1.00 82.12 239 ILE A C 1
ATOM 1896 O O . ILE A 1 239 ? -38.117 -4.604 20.290 1.00 82.12 239 ILE A O 1
ATOM 1900 N N . GLU A 1 240 ? -38.909 -2.770 21.292 1.00 82.44 240 GLU A N 1
ATOM 1901 C CA . GLU A 1 240 ? -39.041 -1.996 20.048 1.00 82.44 240 GLU A CA 1
ATOM 1902 C C . GLU A 1 240 ? -37.680 -1.723 19.383 1.00 82.44 240 GLU A C 1
ATOM 1904 O O . GLU A 1 240 ? -37.566 -1.799 18.156 1.00 82.44 240 GLU A O 1
ATOM 1909 N N . LEU A 1 241 ? -36.640 -1.447 20.178 1.00 83.31 241 LEU A N 1
ATOM 1910 C CA . LEU A 1 241 ? -35.285 -1.214 19.680 1.00 83.31 241 LEU A CA 1
ATOM 1911 C C . LEU A 1 241 ? -34.684 -2.487 19.071 1.00 83.31 241 LEU A C 1
ATOM 1913 O O . LEU A 1 241 ? -34.100 -2.429 17.988 1.00 83.31 241 LEU A O 1
ATOM 1917 N N . GLU A 1 242 ? -34.868 -3.637 19.725 1.00 81.69 242 GLU A N 1
ATOM 1918 C CA . GLU A 1 242 ? -34.425 -4.925 19.185 1.00 81.69 242 GLU A CA 1
ATOM 1919 C C . GLU A 1 242 ? -35.195 -5.315 17.922 1.00 81.69 242 GLU A C 1
ATOM 1921 O O . GLU A 1 242 ? -34.576 -5.689 16.926 1.00 81.69 242 GLU A O 1
ATOM 1926 N N . LEU A 1 243 ? -36.523 -5.152 17.903 1.00 84.94 243 LEU A N 1
ATOM 1927 C CA . LEU A 1 243 ? -37.334 -5.395 16.704 1.00 84.94 243 LEU A CA 1
ATOM 1928 C C . LEU A 1 243 ? -36.854 -4.548 15.520 1.00 84.94 243 LEU A C 1
ATOM 1930 O O . LEU A 1 243 ? -36.743 -5.058 14.403 1.00 84.94 243 LEU A O 1
ATOM 1934 N N . LYS A 1 244 ? -36.531 -3.271 15.759 1.00 84.38 244 LYS A N 1
ATOM 1935 C CA . LYS A 1 244 ? -35.976 -2.382 14.733 1.00 84.38 244 LYS A CA 1
ATOM 1936 C C . LYS A 1 244 ? -34.600 -2.859 14.260 1.00 84.38 244 LYS A C 1
ATOM 1938 O O . LYS A 1 244 ? -34.394 -2.981 13.056 1.00 84.38 244 LYS A O 1
ATOM 1943 N N . LYS A 1 245 ? -33.697 -3.199 15.188 1.00 85.31 245 LYS A N 1
ATOM 1944 C CA . LYS A 1 245 ? -32.348 -3.710 14.886 1.00 85.31 245 LYS A CA 1
ATOM 1945 C C . LYS A 1 245 ? -32.400 -4.962 14.004 1.00 85.31 245 LYS A C 1
ATOM 1947 O O . LYS A 1 245 ? -31.734 -5.006 12.970 1.00 85.31 245 LYS A O 1
ATOM 1952 N N . TYR A 1 246 ? -33.211 -5.954 14.373 1.00 78.00 246 TYR A N 1
ATOM 1953 C CA . TYR A 1 246 ? -33.329 -7.203 13.614 1.00 78.00 246 TYR A CA 1
ATOM 1954 C C . TYR A 1 246 ? -34.009 -7.008 12.251 1.00 78.00 246 TYR A C 1
ATOM 1956 O O . TYR A 1 246 ? -33.581 -7.623 11.275 1.00 78.00 246 TYR A O 1
ATOM 1964 N N . ASN A 1 247 ? -34.999 -6.114 12.135 1.00 80.00 247 ASN A N 1
ATOM 1965 C CA . ASN A 1 247 ? -35.590 -5.766 10.836 1.00 80.00 247 ASN A CA 1
ATOM 1966 C C . ASN A 1 247 ? -34.594 -5.061 9.907 1.00 80.00 247 ASN A C 1
ATOM 1968 O O . ASN A 1 247 ? -34.532 -5.373 8.717 1.00 80.00 247 ASN A O 1
ATOM 1972 N N . ASP A 1 248 ? -33.804 -4.124 10.430 1.00 78.94 248 ASP A N 1
ATOM 1973 C CA . ASP A 1 248 ? -32.784 -3.425 9.646 1.00 78.94 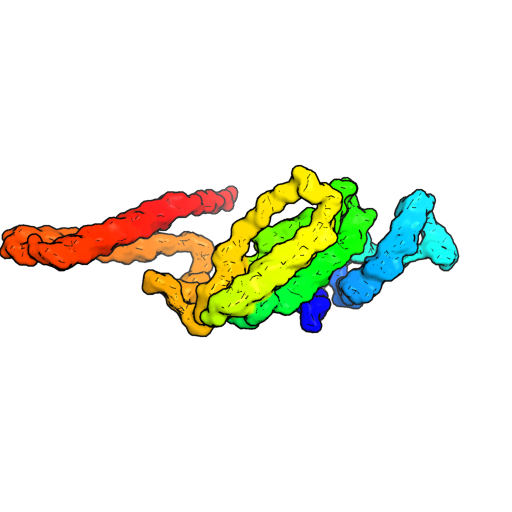248 ASP A CA 1
ATOM 1974 C C . ASP A 1 248 ? -31.693 -4.397 9.172 1.00 78.94 248 ASP A C 1
ATOM 1976 O O . ASP A 1 248 ? -31.237 -4.315 8.027 1.00 78.94 248 ASP A O 1
ATOM 1980 N N . TRP A 1 249 ? -31.321 -5.366 10.012 1.00 73.50 249 TRP A N 1
ATOM 1981 C CA . TRP A 1 249 ? -30.360 -6.409 9.66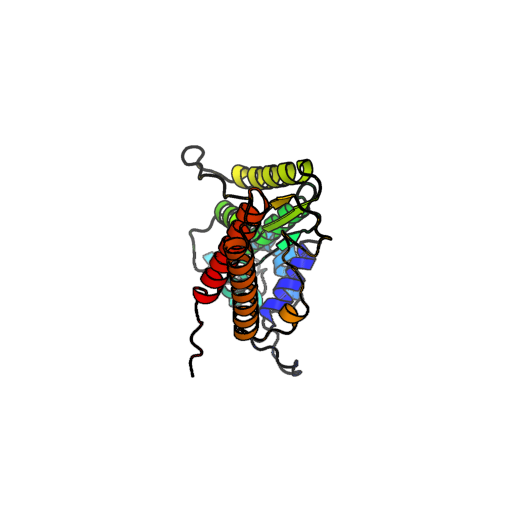0 1.00 73.50 249 TRP A CA 1
ATOM 1982 C C . TRP A 1 249 ? -30.905 -7.377 8.601 1.00 73.50 249 TRP A C 1
ATOM 1984 O O . TRP A 1 249 ? -30.235 -7.624 7.595 1.00 73.50 249 TRP A O 1
ATOM 1994 N N . LEU A 1 250 ? -32.157 -7.826 8.747 1.00 78.31 250 LEU A N 1
ATOM 1995 C CA . LEU A 1 250 ? -32.845 -8.652 7.752 1.00 78.31 250 LEU A CA 1
ATOM 1996 C C . LEU A 1 250 ? -32.926 -7.941 6.391 1.00 78.31 250 LEU A C 1
ATOM 1998 O O . LEU A 1 250 ? -32.640 -8.536 5.354 1.00 78.31 250 LEU A O 1
ATOM 2002 N N . ASN A 1 251 ? -33.253 -6.647 6.387 1.00 75.38 251 ASN A N 1
ATOM 2003 C CA . ASN A 1 251 ? -33.325 -5.847 5.165 1.00 75.38 251 ASN A CA 1
ATOM 2004 C C . ASN A 1 251 ? -31.964 -5.695 4.474 1.00 75.38 251 ASN A C 1
ATOM 2006 O O . ASN A 1 251 ? -31.907 -5.720 3.244 1.00 75.38 251 ASN A O 1
ATOM 2010 N N . LYS A 1 252 ? -30.870 -5.554 5.233 1.00 76.31 252 LYS A N 1
ATOM 2011 C CA . LYS A 1 252 ? -29.507 -5.516 4.677 1.00 76.31 252 LYS A CA 1
ATOM 2012 C C . LYS A 1 252 ? -29.113 -6.857 4.056 1.00 76.31 252 LYS A C 1
ATOM 2014 O O . LYS A 1 252 ? -28.583 -6.865 2.949 1.00 76.31 252 LYS A O 1
ATOM 2019 N N . LEU A 1 253 ? -29.430 -7.971 4.718 1.00 69.88 253 LEU A N 1
ATOM 2020 C CA . LEU A 1 253 ? -29.146 -9.323 4.221 1.00 69.88 253 LEU A CA 1
ATOM 2021 C C . LEU A 1 253 ? -29.962 -9.684 2.972 1.00 69.88 253 LEU A C 1
ATOM 2023 O O . LEU A 1 253 ? -29.438 -10.326 2.068 1.00 69.88 253 LEU A O 1
ATOM 2027 N N . ILE A 1 254 ? -31.219 -9.234 2.881 1.00 68.75 254 ILE A N 1
ATOM 2028 C CA . ILE A 1 254 ? -32.075 -9.443 1.699 1.00 68.75 254 ILE A CA 1
ATOM 2029 C C . ILE A 1 254 ? -31.650 -8.550 0.519 1.00 68.75 254 ILE A C 1
ATOM 2031 O O . ILE A 1 254 ? -31.761 -8.973 -0.631 1.00 68.75 254 ILE A O 1
ATOM 2035 N N . LYS A 1 255 ? -31.183 -7.319 0.781 1.00 63.97 255 LYS A N 1
ATOM 2036 C CA . LYS A 1 255 ? -30.725 -6.370 -0.254 1.00 63.97 255 LYS A CA 1
ATOM 2037 C C . LYS A 1 255 ? -29.285 -6.596 -0.716 1.00 63.97 255 LYS A C 1
ATOM 2039 O O . LYS A 1 255 ? -28.873 -5.954 -1.682 1.00 63.97 255 LYS A O 1
ATOM 2044 N N . ALA A 1 256 ? -28.524 -7.465 -0.051 1.00 56.53 256 ALA A N 1
ATOM 2045 C CA . ALA A 1 256 ? -27.202 -7.851 -0.520 1.00 56.53 256 ALA A CA 1
ATOM 2046 C C . ALA A 1 256 ? -27.323 -8.429 -1.947 1.00 56.53 256 ALA A C 1
ATOM 2048 O O . ALA A 1 256 ? -28.224 -9.237 -2.199 1.00 56.53 256 ALA A O 1
ATOM 2049 N N . PRO A 1 257 ? -26.487 -7.991 -2.906 1.00 43.81 257 PRO A N 1
ATOM 2050 C CA . PRO A 1 257 ? -26.604 -8.417 -4.291 1.00 43.81 257 PRO A CA 1
ATOM 2051 C C . PRO A 1 257 ? -26.493 -9.940 -4.370 1.00 43.81 257 PRO A C 1
ATOM 2053 O O . PRO A 1 257 ? -25.479 -10.522 -3.991 1.00 43.81 257 PRO A O 1
ATOM 2056 N N . LYS A 1 258 ? -27.545 -10.589 -4.881 1.00 45.41 258 LYS A N 1
ATOM 2057 C CA . LYS A 1 258 ? -27.453 -11.976 -5.331 1.00 45.41 258 LYS A CA 1
ATOM 2058 C C . LYS A 1 258 ? -26.519 -11.972 -6.532 1.00 45.41 258 LYS A C 1
ATOM 2060 O O . LYS A 1 258 ? -26.931 -11.566 -7.619 1.00 45.41 258 LYS A O 1
ATOM 2065 N N . VAL A 1 259 ? -25.263 -12.357 -6.326 1.00 41.09 259 VAL A N 1
ATOM 2066 C CA . VAL A 1 259 ? -24.359 -12.667 -7.434 1.00 41.09 259 VAL A CA 1
ATOM 2067 C C . VAL A 1 259 ? -25.064 -13.756 -8.236 1.00 41.09 259 VAL A C 1
ATOM 2069 O O . VAL A 1 259 ? -25.371 -14.821 -7.701 1.00 41.09 259 VAL A O 1
ATOM 2072 N N . LYS A 1 260 ? -25.450 -13.438 -9.475 1.00 35.66 260 LYS A N 1
ATOM 2073 C CA . LYS A 1 260 ? -25.982 -14.440 -10.392 1.00 35.66 260 LYS A CA 1
ATOM 2074 C C . LYS A 1 260 ? -24.877 -15.473 -10.573 1.00 35.66 260 LYS A C 1
ATOM 2076 O O . LYS A 1 260 ? -23.789 -15.122 -11.013 1.00 35.66 260 LYS A O 1
ATOM 2081 N N . ALA A 1 261 ? -25.148 -16.708 -10.170 1.00 35.31 261 ALA A N 1
ATOM 2082 C CA . ALA A 1 261 ? -24.374 -17.839 -10.639 1.00 35.31 261 ALA A CA 1
ATOM 2083 C C . ALA A 1 261 ? -24.681 -17.958 -12.135 1.00 35.31 261 ALA A C 1
ATOM 2085 O O . ALA A 1 261 ? -25.800 -18.319 -12.508 1.00 35.31 261 ALA A O 1
ATOM 2086 N N . ASP A 1 262 ? -23.743 -17.522 -12.969 1.00 34.75 262 ASP A N 1
ATOM 2087 C CA . ASP A 1 262 ? -23.784 -17.806 -14.395 1.00 34.75 262 ASP A CA 1
ATOM 2088 C C . ASP A 1 262 ? -23.543 -19.317 -14.559 1.00 34.75 262 ASP A C 1
ATOM 2090 O O . ASP A 1 262 ? -22.547 -19.851 -14.067 1.00 34.75 262 ASP A O 1
ATOM 2094 N N . ASN A 1 263 ? -24.531 -19.991 -15.157 1.00 36.06 263 ASN A N 1
ATOM 2095 C CA . ASN A 1 263 ? -24.476 -21.392 -15.589 1.00 36.06 263 ASN A CA 1
ATOM 2096 C C . ASN A 1 263 ? -23.699 -21.524 -16.899 1.00 36.06 263 ASN A C 1
ATOM 2098 O O . ASN A 1 263 ? -23.879 -20.632 -17.762 1.00 36.06 263 ASN A O 1
#

pLDDT: mean 81.24, std 15.36, range [34.75, 97.0]

Foldseek 3Di:
DLLVVLLVLCQCQQQDDPDPDDDDPDRDRLDDSVLSNQLQPPLVVQQVLVLVCVVVVHADPVGDRSRDPSCLVCLVVSLVSLLQAADEAAACFLVPVVLVNLVSSLSSNVSSCSSDPDPPDDSLNSLLSCLQHHAAYEHQDVVRLVSSLVVSVVSNVVRDPCPPDDDDRHDCDRRRHYDNSPDQDDPNRGVDDVCVVVDDPDDCVVVLVVLVVVLVVLVVVLVVCVVVVNCDDPNVVVSVVVNVVSVVVSVVVVPDDPPPPDD